Protein AF-A0A7G4REF3-F1 (afdb_monomer_lite)

Radius of gyration: 22.55 Å; chains: 1; bounding box: 58×48×66 Å

Sequence (292 aa):
MHMAYVNTHQQNHTILDCSLCVDDETKAEIVKRLLSTLSYTNSADIISITLFCLGVLHTGLQADEITFQNGLEYLQQALTHRNKQAVHYLARIYSGCHQYRGTLSLNDEEPAIHYYLTSFKLDSYEALNDLMSSLRLGEGDISKDKDRWYQFFIQLFLEAAKNENLELIPHLIRCLIQQNYVLSKTEPFLVMAAEIIHSWMTTSYWKPRYTRLVQGYLEQEQKKGNQGTLYLFYKLDFSKSSTGTHFFNSKNSLSNDDWKFIQSIEQLHKELDIELPVQNKMDEKYKTFSVL

Secondary structure (DSSP, 8-state):
-HHHHHTT-GGG--GGG-TT---HHHHHHHHHHHHHHHHH---HHHHHHHHHHHHHHHTSTT--HHHHHHHHHHHHHHHHTT-HHHHHHHHHHHTT-SS--STT----HHHHHHHHHHHHHTT-HHHHHHHHHHHHTT-SSGGG-HHHHHHHHHHHHHHHHHTT-TTHHHHHHHHHHHTTTSS---THHHHHHHHHHHHHHHSTT--HHHHHHHHHHHHHHHHTT-THHHHHHHHTTTTS--TT---S-TT-PPPHHHHHHHHHHHHHHHHHHHSS-------GGGS-----

pLDDT: mean 79.33, std 17.15, range [33.31, 98.0]

Foldseek 3Di:
DVQLVCLQPVVVDPCPPDPLSDDPVSLVVLLVVLVVQCVPDPDLVSLLVSLQSLLSSQCGQPHDPVSNVSSLVSLVVSVVSVNLSSLLQQLCQQCVVRPRPDPRRNNHNVSNVVSLVSSVVSVPLVSLLVVLLCLVVCRDPVVVVLVVVLVVLLVQLVVCLVVVVVPSLLSSLLSLLVSCFPDDPDLPSLVSSLVSVLVSCPDPSDDVVSVVSNLVSLVVVVVVVRLSSLLSCVSNVVPDPPPPDPPPVPPDDPDPVSVVVNVVSVVVVVVVVVPDPPPPDDDPPPPPPPDD

Structure (mmCIF, N/CA/C/O backbone):
data_AF-A0A7G4REF3-F1
#
_entry.id   AF-A0A7G4REF3-F1
#
loop_
_atom_site.group_PDB
_atom_site.id
_atom_site.type_symbol
_atom_site.label_atom_id
_atom_site.label_alt_id
_atom_site.label_comp_id
_atom_site.label_asym_id
_atom_site.label_entity_id
_atom_site.label_seq_id
_atom_site.pdbx_PDB_ins_code
_atom_site.Cartn_x
_atom_site.Cartn_y
_atom_site.Cartn_z
_atom_site.occupancy
_atom_site.B_iso_or_equiv
_atom_site.auth_seq_id
_atom_site.auth_comp_id
_atom_site.auth_asym_id
_atom_site.auth_atom_id
_atom_site.pdbx_PDB_model_num
ATOM 1 N N . MET A 1 1 ? 15.879 8.103 -13.039 1.00 73.88 1 MET A N 1
ATOM 2 C CA . MET A 1 1 ? 14.820 8.555 -12.104 1.00 73.88 1 MET A CA 1
ATOM 3 C C . MET A 1 1 ? 13.962 9.691 -12.651 1.00 73.88 1 MET A C 1
ATOM 5 O O . MET A 1 1 ? 12.809 9.406 -12.925 1.00 73.88 1 MET A O 1
ATOM 9 N N . HIS A 1 2 ? 14.465 10.916 -12.885 1.00 76.69 2 HIS A N 1
ATOM 10 C CA . HIS A 1 2 ? 13.635 12.016 -13.432 1.00 76.69 2 HIS A CA 1
ATOM 11 C C . HIS A 1 2 ? 12.883 11.618 -14.715 1.00 76.69 2 HIS A C 1
ATOM 13 O O . HIS A 1 2 ? 11.680 11.799 -14.816 1.00 76.69 2 HIS A O 1
ATOM 19 N N . MET A 1 3 ? 13.566 10.948 -15.642 1.00 72.56 3 MET A N 1
ATOM 20 C CA . MET A 1 3 ? 12.948 10.435 -16.866 1.00 72.56 3 MET A CA 1
ATOM 21 C C . MET A 1 3 ? 11.855 9.388 -16.636 1.00 72.56 3 MET A C 1
ATOM 23 O O . MET A 1 3 ? 10.842 9.408 -17.327 1.00 72.56 3 MET A O 1
ATOM 27 N N . ALA A 1 4 ? 12.033 8.488 -15.668 1.00 73.94 4 ALA A N 1
ATOM 28 C CA . ALA A 1 4 ? 10.998 7.529 -15.286 1.00 73.94 4 ALA A CA 1
ATOM 29 C C . ALA A 1 4 ? 9.795 8.251 -14.650 1.00 73.94 4 ALA A C 1
ATOM 31 O O . ALA A 1 4 ? 8.650 7.902 -14.909 1.00 73.94 4 ALA A O 1
ATOM 32 N N . TYR A 1 5 ? 10.044 9.312 -13.881 1.00 77.44 5 TYR A N 1
ATOM 33 C CA . TYR A 1 5 ? 8.997 10.159 -13.314 1.00 77.44 5 TYR A CA 1
ATOM 34 C C . TYR A 1 5 ? 8.206 10.907 -14.398 1.00 77.44 5 TYR A C 1
ATOM 36 O O . TYR A 1 5 ? 6.985 10.795 -14.441 1.00 77.44 5 TYR A O 1
ATOM 44 N N . VAL A 1 6 ? 8.885 11.584 -15.331 1.00 73.44 6 VAL A N 1
ATOM 45 C CA . VAL A 1 6 ? 8.241 12.271 -16.466 1.00 73.44 6 VAL A CA 1
ATOM 46 C C . VAL A 1 6 ? 7.430 11.281 -17.302 1.00 73.44 6 VAL A C 1
ATOM 48 O O . VAL A 1 6 ? 6.268 11.541 -17.605 1.00 73.44 6 VAL A O 1
ATOM 51 N N . ASN A 1 7 ? 7.993 10.103 -17.593 1.00 72.00 7 ASN A N 1
ATOM 52 C CA . ASN A 1 7 ? 7.285 9.035 -18.300 1.00 72.00 7 ASN A CA 1
ATOM 53 C C . ASN A 1 7 ? 6.104 8.456 -17.528 1.00 72.00 7 ASN A C 1
ATOM 55 O O . ASN A 1 7 ? 5.346 7.720 -18.131 1.00 72.00 7 ASN A O 1
ATOM 59 N N . THR A 1 8 ? 5.916 8.738 -16.243 1.00 70.19 8 THR A N 1
ATOM 60 C CA . THR A 1 8 ? 4.772 8.238 -15.461 1.00 70.19 8 THR A CA 1
ATOM 61 C C . THR A 1 8 ? 3.777 9.330 -15.087 1.00 70.19 8 THR A C 1
ATOM 63 O O . THR A 1 8 ? 2.776 9.017 -14.457 1.00 70.19 8 THR A O 1
ATOM 66 N N . HIS A 1 9 ? 4.041 10.587 -15.471 1.00 70.75 9 HIS A N 1
ATOM 67 C CA . HIS A 1 9 ? 3.257 11.770 -15.093 1.00 70.75 9 HIS A CA 1
ATOM 68 C C . HIS A 1 9 ? 3.045 12.737 -16.274 1.00 70.75 9 HIS A C 1
ATOM 70 O O . HIS A 1 9 ? 2.887 13.940 -16.067 1.00 70.75 9 HIS A O 1
ATOM 76 N N . GLN A 1 10 ? 3.034 12.242 -17.520 1.00 64.31 10 GLN A N 1
ATOM 77 C CA . GLN A 1 10 ? 2.963 13.084 -18.727 1.00 64.31 10 GLN A CA 1
ATOM 78 C C . GLN A 1 10 ? 1.756 14.042 -18.750 1.00 64.31 10 GLN A C 1
ATOM 80 O O . GLN A 1 10 ? 1.872 15.145 -19.269 1.00 64.31 10 GLN A O 1
ATOM 85 N N . GLN A 1 11 ? 0.623 13.671 -18.141 1.00 59.78 11 GLN A N 1
ATOM 86 C CA . GLN A 1 11 ? -0.572 14.529 -18.064 1.00 59.78 11 GLN A CA 1
ATOM 87 C C . GLN A 1 11 ? -0.411 15.733 -17.121 1.00 59.78 11 GLN A C 1
ATOM 89 O O . GLN A 1 11 ? -1.110 16.730 -17.277 1.00 59.78 11 GLN A O 1
ATOM 94 N N . ASN A 1 12 ? 0.514 15.654 -16.161 1.00 60.22 12 ASN A N 1
ATOM 95 C CA . ASN A 1 12 ? 0.768 16.707 -15.174 1.00 60.22 12 ASN A CA 1
ATOM 96 C C . ASN A 1 12 ? 1.944 17.613 -15.565 1.00 60.22 12 ASN A C 1
ATOM 98 O O . ASN A 1 12 ? 2.220 18.590 -14.871 1.00 60.22 12 ASN A O 1
ATOM 102 N N . HIS A 1 13 ? 2.643 17.300 -16.659 1.00 56.75 13 HIS A N 1
ATOM 103 C CA . HIS A 1 13 ? 3.750 18.100 -17.160 1.00 56.75 13 HIS A CA 1
ATOM 104 C C . HIS A 1 13 ? 3.302 18.935 -18.358 1.00 56.75 13 HIS A C 1
ATOM 106 O O . HIS A 1 13 ? 3.112 18.429 -19.463 1.00 56.75 13 HIS A O 1
ATOM 112 N N . THR A 1 14 ? 3.198 20.250 -18.165 1.00 57.12 14 THR A N 1
ATOM 113 C CA . THR A 1 14 ? 3.261 21.186 -19.286 1.00 57.12 14 THR A CA 1
ATOM 114 C C . THR A 1 14 ? 4.654 21.066 -19.897 1.00 57.12 14 THR A C 1
ATOM 116 O O . THR A 1 14 ? 5.645 21.400 -19.255 1.00 57.12 14 THR A O 1
ATOM 119 N N . ILE A 1 15 ? 4.716 20.562 -21.131 1.00 53.16 15 ILE A N 1
ATOM 120 C CA . ILE A 1 15 ? 5.920 20.230 -21.923 1.00 53.16 15 ILE A CA 1
ATOM 121 C C . ILE A 1 15 ? 6.990 21.349 -21.944 1.00 53.16 15 ILE A C 1
ATOM 123 O O . ILE A 1 15 ? 8.148 21.099 -22.254 1.00 53.16 15 ILE A O 1
ATOM 127 N N . LEU A 1 16 ? 6.623 22.578 -21.582 1.00 52.91 16 LEU A N 1
ATOM 128 C CA . LEU A 1 16 ? 7.436 23.785 -21.706 1.00 52.91 16 LEU A CA 1
ATOM 129 C C . LEU A 1 16 ? 8.616 23.910 -20.720 1.00 52.91 16 LEU A C 1
ATOM 131 O O . LEU A 1 16 ? 9.561 24.617 -21.053 1.00 52.91 16 LEU A O 1
ATOM 135 N N . ASP A 1 17 ? 8.620 23.223 -19.570 1.00 51.09 17 ASP A N 1
ATOM 136 C CA . ASP A 1 17 ? 9.596 23.515 -18.494 1.00 51.09 17 ASP A CA 1
ATOM 137 C C . ASP A 1 17 ? 10.710 22.475 -18.288 1.00 51.09 17 ASP A C 1
ATOM 139 O O . ASP A 1 17 ? 11.554 22.634 -17.405 1.00 51.09 17 ASP A O 1
ATOM 143 N N . CYS A 1 18 ? 10.774 21.417 -19.097 1.00 60.41 18 CYS A N 1
ATOM 144 C CA . CYS A 1 18 ? 11.880 20.465 -19.020 1.00 60.41 18 CYS A CA 1
ATOM 145 C C . CYS A 1 18 ? 12.569 20.350 -20.379 1.00 60.41 18 CYS A C 1
ATOM 147 O O . CYS A 1 18 ? 12.058 19.735 -21.307 1.00 60.41 18 CYS A O 1
ATOM 149 N N . SER A 1 19 ? 13.779 20.906 -20.479 1.00 53.09 19 SER A N 1
ATOM 150 C CA . SER A 1 19 ? 14.659 20.782 -21.654 1.00 53.09 19 SER A CA 1
ATOM 151 C C . SER A 1 19 ? 15.086 19.338 -21.957 1.00 53.09 19 SER A C 1
ATOM 153 O O . SER A 1 19 ? 15.730 19.086 -22.970 1.00 53.09 19 SER A O 1
ATOM 155 N N . LEU A 1 20 ? 14.733 18.397 -21.075 1.00 55.44 20 LEU A N 1
ATOM 156 C CA . LEU A 1 20 ? 14.902 16.957 -21.227 1.00 55.44 20 LEU A CA 1
ATOM 157 C C . LEU A 1 20 ? 13.577 16.246 -21.551 1.00 55.44 20 LEU A C 1
ATOM 159 O O . LEU A 1 20 ? 13.549 15.025 -21.499 1.00 55.44 20 LEU A O 1
ATOM 163 N N . CYS A 1 21 ? 12.471 16.946 -21.838 1.00 58.22 21 CYS A N 1
ATOM 164 C CA . CYS A 1 21 ? 11.238 16.310 -22.304 1.00 58.22 21 CYS A CA 1
ATOM 165 C C . CYS A 1 21 ? 11.433 15.814 -23.743 1.00 58.22 21 CYS A C 1
ATOM 167 O O . CYS A 1 21 ? 11.444 16.566 -24.709 1.00 58.22 21 CYS A O 1
ATOM 169 N N . VAL A 1 22 ? 11.654 14.508 -23.781 1.00 60.94 22 VAL A N 1
ATOM 170 C CA . VAL A 1 22 ? 12.270 13.662 -24.797 1.00 60.94 22 VAL A CA 1
ATOM 171 C C . VAL A 1 22 ? 11.474 13.568 -26.097 1.00 60.94 22 VAL A C 1
ATOM 173 O O . VAL A 1 22 ? 10.332 13.115 -26.091 1.00 60.94 22 VAL A O 1
ATOM 176 N N . ASP A 1 23 ? 12.118 13.925 -27.207 1.00 71.19 23 ASP A N 1
ATOM 177 C CA . ASP A 1 23 ? 11.795 13.363 -28.520 1.00 71.19 23 ASP A CA 1
ATOM 178 C C . ASP A 1 23 ? 12.212 11.880 -28.590 1.00 71.19 23 ASP A C 1
ATOM 180 O O . ASP A 1 23 ? 13.010 11.393 -27.785 1.00 71.19 23 ASP A O 1
ATOM 184 N N . ASP A 1 24 ? 11.673 11.122 -29.545 1.00 70.44 24 ASP A N 1
ATOM 185 C CA . ASP A 1 24 ? 11.934 9.677 -29.646 1.00 70.44 24 ASP A CA 1
ATOM 186 C C . ASP A 1 24 ? 13.432 9.340 -29.786 1.00 70.44 24 ASP A C 1
ATOM 188 O O . ASP A 1 24 ? 13.896 8.308 -29.287 1.00 70.44 24 ASP A O 1
ATOM 192 N N . GLU A 1 25 ? 14.211 10.240 -30.395 1.00 71.88 25 GLU A N 1
ATOM 193 C CA . GLU A 1 25 ? 15.662 10.115 -30.551 1.00 71.88 25 GLU A CA 1
ATOM 194 C C . GLU A 1 25 ? 16.377 10.131 -29.191 1.00 71.88 25 GLU A C 1
ATOM 196 O O . GLU A 1 25 ? 17.204 9.260 -28.893 1.00 71.88 25 GLU A O 1
ATOM 201 N N . THR A 1 26 ? 15.978 11.040 -28.301 1.00 82.50 26 THR A N 1
ATOM 202 C CA . THR A 1 26 ? 16.502 11.108 -26.936 1.00 82.50 26 THR A CA 1
ATOM 203 C C . THR A 1 26 ? 16.101 9.872 -26.119 1.00 82.50 26 THR A C 1
ATOM 205 O O . THR A 1 26 ? 16.887 9.395 -25.292 1.00 82.50 26 THR A O 1
ATOM 208 N N . LYS A 1 27 ? 14.923 9.275 -26.370 1.00 83.31 27 LYS A N 1
ATOM 209 C CA . LYS A 1 27 ? 14.468 8.060 -25.666 1.00 83.31 27 LYS A CA 1
ATOM 210 C C . LYS A 1 27 ? 15.352 6.870 -26.022 1.00 83.31 27 LYS A C 1
ATOM 212 O O . LYS A 1 27 ? 15.803 6.155 -25.123 1.00 83.31 27 LYS A O 1
ATOM 217 N N . ALA A 1 28 ? 15.611 6.670 -27.314 1.00 87.81 28 ALA A N 1
ATOM 218 C CA . ALA A 1 28 ? 16.431 5.571 -27.812 1.00 87.81 28 ALA A CA 1
ATOM 219 C C . ALA A 1 28 ? 17.871 5.644 -27.276 1.00 87.81 28 ALA A C 1
ATOM 221 O O . ALA A 1 28 ? 18.415 4.641 -26.806 1.00 87.81 28 ALA A O 1
ATOM 222 N N . GLU A 1 29 ? 18.470 6.838 -27.264 1.00 90.19 29 GLU A N 1
ATOM 223 C CA . GLU A 1 29 ? 19.814 7.044 -26.715 1.00 90.19 29 GLU A CA 1
ATOM 224 C C . GLU A 1 29 ? 19.862 6.792 -25.197 1.00 90.19 29 GLU A C 1
ATOM 226 O O . GLU A 1 29 ? 20.809 6.179 -24.697 1.00 90.19 29 GLU A O 1
ATOM 231 N N . ILE A 1 30 ? 18.826 7.184 -24.446 1.00 89.62 30 ILE A N 1
ATOM 232 C CA . ILE A 1 30 ? 18.725 6.867 -23.012 1.00 89.62 30 ILE A CA 1
ATOM 233 C C . ILE A 1 30 ? 18.660 5.355 -22.792 1.00 89.62 30 ILE A C 1
ATOM 235 O O . ILE A 1 30 ? 19.412 4.834 -21.967 1.00 89.62 30 ILE A O 1
ATOM 239 N N . VAL A 1 31 ? 17.801 4.642 -23.526 1.00 92.38 31 VAL A N 1
ATOM 240 C CA . VAL A 1 31 ? 17.697 3.176 -23.429 1.00 92.38 31 VAL A CA 1
ATOM 241 C C . VAL A 1 31 ? 19.053 2.531 -23.717 1.00 92.38 31 VAL A C 1
ATOM 243 O O . VAL A 1 31 ? 19.523 1.714 -22.927 1.00 92.38 31 VAL A O 1
ATOM 246 N N . LYS A 1 32 ? 19.746 2.965 -24.775 1.00 95.12 32 LYS A N 1
ATOM 247 C CA . LYS A 1 32 ? 21.089 2.477 -25.115 1.00 95.12 32 LYS A CA 1
ATOM 248 C C . LYS A 1 32 ? 22.099 2.700 -23.985 1.00 95.12 32 LYS A C 1
ATOM 250 O O . LYS A 1 32 ? 22.870 1.795 -23.662 1.00 95.12 32 LYS A O 1
ATOM 255 N N . ARG A 1 33 ? 22.094 3.875 -23.348 1.00 94.12 33 ARG A N 1
ATOM 256 C CA . ARG A 1 33 ? 22.971 4.168 -22.198 1.00 94.12 33 ARG A CA 1
ATOM 257 C C . ARG A 1 33 ? 22.645 3.311 -20.982 1.00 94.12 33 ARG A C 1
ATOM 259 O O . ARG A 1 33 ? 23.568 2.848 -20.313 1.00 94.12 33 ARG A O 1
ATOM 266 N N . LEU A 1 34 ? 21.365 3.082 -20.699 1.00 95.12 34 LEU A N 1
ATOM 267 C CA . LEU A 1 34 ? 20.930 2.214 -19.603 1.00 95.12 34 LEU A CA 1
ATOM 268 C C . LEU A 1 34 ? 21.362 0.758 -19.848 1.00 95.12 34 LEU A C 1
ATOM 270 O O . LEU A 1 34 ? 21.938 0.140 -18.958 1.00 95.12 34 LEU A O 1
ATOM 274 N N . LEU A 1 35 ? 21.197 0.238 -21.068 1.00 96.94 35 LEU A N 1
ATOM 275 C CA . LEU A 1 35 ? 21.669 -1.103 -21.441 1.00 96.94 35 LEU A CA 1
ATOM 276 C C . LEU A 1 35 ? 23.198 -1.235 -21.336 1.00 96.94 35 LEU A C 1
ATOM 278 O O . LEU A 1 35 ? 23.708 -2.221 -20.801 1.00 96.94 35 LEU A O 1
ATOM 282 N N . SER A 1 36 ? 23.935 -0.215 -21.784 1.00 96.75 36 SER A N 1
ATOM 283 C CA . SER A 1 36 ? 25.388 -0.142 -21.589 1.00 96.75 36 SER A CA 1
ATOM 284 C C . SER A 1 36 ? 25.743 -0.155 -20.097 1.00 96.75 36 SER A C 1
ATOM 286 O O . SER A 1 36 ? 26.572 -0.947 -19.659 1.00 96.75 36 SER A O 1
ATOM 288 N N . THR A 1 37 ? 25.039 0.635 -19.281 1.00 95.94 37 THR A N 1
ATOM 289 C CA . THR A 1 37 ? 25.243 0.680 -17.824 1.00 95.94 37 THR A CA 1
ATOM 290 C C . THR A 1 37 ? 25.064 -0.697 -17.187 1.00 95.94 37 THR A C 1
ATOM 292 O O . THR A 1 37 ? 25.926 -1.090 -16.406 1.00 95.94 37 THR A O 1
ATOM 295 N N . LEU A 1 38 ? 24.021 -1.456 -17.556 1.00 96.00 38 LEU A N 1
ATOM 296 C CA . LEU A 1 38 ? 23.825 -2.832 -17.070 1.00 96.00 38 LEU A CA 1
ATOM 297 C C . LEU A 1 38 ? 24.992 -3.760 -17.414 1.00 96.00 38 LEU A C 1
ATOM 299 O O . LEU A 1 38 ? 25.312 -4.644 -16.629 1.00 96.00 38 LEU A O 1
ATOM 303 N N . SER A 1 39 ? 25.631 -3.555 -18.565 1.00 96.38 39 SER A N 1
ATOM 304 C CA . SER A 1 39 ? 26.706 -4.427 -19.048 1.00 96.38 39 SER A CA 1
ATOM 305 C C . SER A 1 39 ? 28.045 -4.182 -18.345 1.00 96.38 39 SER A C 1
ATOM 307 O O . SER A 1 39 ? 28.888 -5.074 -18.306 1.00 96.38 39 SER A O 1
ATOM 309 N N . TYR A 1 40 ? 28.261 -2.975 -17.813 1.00 95.38 40 TYR A N 1
ATOM 310 C CA . TYR A 1 40 ? 29.561 -2.555 -17.273 1.00 95.38 40 TYR A CA 1
ATOM 311 C C . TYR A 1 40 ? 29.573 -2.317 -15.761 1.00 95.38 40 TYR A C 1
ATOM 313 O O . TYR A 1 40 ? 30.647 -2.154 -15.179 1.00 95.38 40 TYR A O 1
ATOM 321 N N . THR A 1 41 ? 28.412 -2.270 -15.109 1.00 94.69 41 THR A N 1
ATOM 322 C CA . THR A 1 41 ? 28.329 -2.040 -13.664 1.00 94.69 41 THR A CA 1
ATOM 323 C C . THR A 1 41 ? 28.276 -3.349 -12.879 1.00 94.69 41 THR A C 1
ATOM 325 O O . THR A 1 41 ? 27.614 -4.300 -13.276 1.00 94.69 41 THR A O 1
ATOM 328 N N . ASN A 1 42 ? 28.914 -3.364 -11.707 1.00 94.62 42 ASN A N 1
ATOM 329 C CA . ASN A 1 42 ? 28.779 -4.436 -10.711 1.00 94.62 42 ASN A CA 1
ATOM 330 C C . ASN A 1 42 ? 27.994 -3.983 -9.465 1.00 94.62 42 ASN A C 1
ATOM 332 O O . ASN A 1 42 ? 27.859 -4.734 -8.502 1.00 94.62 42 ASN A O 1
ATOM 336 N N . SER A 1 43 ? 27.512 -2.735 -9.438 1.00 97.38 43 SER A N 1
ATOM 337 C CA . SER A 1 43 ? 26.771 -2.200 -8.293 1.00 97.38 43 SER A CA 1
ATOM 338 C C . SER A 1 43 ? 25.312 -2.648 -8.347 1.00 97.38 43 SER A C 1
ATOM 340 O O . SER A 1 43 ? 24.584 -2.260 -9.259 1.00 97.38 43 SER A O 1
ATOM 342 N N . ALA A 1 44 ? 24.872 -3.412 -7.343 1.00 96.00 44 ALA A N 1
ATOM 343 C CA . ALA A 1 44 ? 23.492 -3.886 -7.232 1.00 96.00 44 ALA A CA 1
ATOM 344 C C . ALA A 1 44 ? 22.465 -2.739 -7.244 1.00 96.00 44 ALA A C 1
ATOM 346 O O . ALA A 1 44 ? 21.427 -2.862 -7.888 1.00 96.00 44 ALA A O 1
ATOM 347 N N . ASP A 1 45 ? 22.772 -1.603 -6.611 1.00 95.25 45 ASP A N 1
ATOM 348 C CA . ASP A 1 45 ? 21.888 -0.431 -6.593 1.00 95.25 45 ASP A CA 1
ATOM 349 C C . ASP A 1 45 ? 21.764 0.210 -7.979 1.00 95.25 45 ASP A C 1
ATOM 351 O O . ASP A 1 45 ? 20.666 0.561 -8.416 1.00 95.25 45 ASP A O 1
ATOM 355 N N . ILE A 1 46 ? 22.882 0.324 -8.708 1.00 95.62 46 ILE A N 1
ATOM 356 C CA . ILE A 1 46 ? 22.868 0.845 -10.079 1.00 95.62 46 ILE A CA 1
ATOM 357 C C . ILE A 1 46 ? 22.100 -0.112 -10.989 1.00 95.62 46 ILE A C 1
ATOM 359 O O . ILE A 1 46 ? 21.274 0.354 -11.771 1.00 95.62 46 ILE A O 1
ATOM 363 N N . ILE A 1 47 ? 22.314 -1.427 -10.869 1.00 97.69 47 ILE A N 1
ATOM 364 C CA . ILE A 1 47 ? 21.566 -2.446 -11.622 1.00 97.69 47 ILE A CA 1
ATOM 365 C C . ILE A 1 47 ? 20.070 -2.298 -11.341 1.00 97.69 47 ILE A C 1
ATOM 367 O O . ILE A 1 47 ? 19.285 -2.109 -12.266 1.00 97.69 47 ILE A O 1
ATOM 371 N N . SER A 1 48 ? 19.691 -2.274 -10.066 1.00 97.31 48 SER A N 1
ATOM 372 C CA . SER A 1 48 ? 18.318 -2.118 -9.589 1.00 97.31 48 SER A CA 1
ATOM 373 C C . SER A 1 48 ? 17.618 -0.885 -10.173 1.00 97.31 48 SER A C 1
ATOM 375 O O . SER A 1 48 ? 16.526 -0.988 -10.735 1.00 97.31 48 SER A O 1
ATOM 377 N N . ILE A 1 49 ? 18.251 0.290 -10.092 1.00 95.88 49 ILE A N 1
ATOM 378 C CA . ILE A 1 49 ? 17.696 1.547 -10.618 1.00 95.88 49 ILE A CA 1
ATOM 379 C C . ILE A 1 49 ? 17.644 1.534 -12.149 1.00 95.88 49 ILE A C 1
ATOM 381 O O . ILE A 1 49 ? 16.699 2.065 -12.738 1.00 95.88 49 ILE A O 1
ATOM 385 N N . THR A 1 50 ? 18.646 0.942 -12.799 1.00 96.12 50 THR A N 1
ATOM 386 C CA . THR A 1 50 ? 18.732 0.869 -14.263 1.00 96.12 50 THR A CA 1
ATOM 387 C C . THR A 1 50 ? 17.643 -0.039 -14.826 1.00 96.12 50 THR A C 1
ATOM 389 O O . THR A 1 50 ? 16.923 0.383 -15.729 1.00 96.12 50 THR A O 1
ATOM 392 N N . LEU A 1 51 ? 17.458 -1.225 -14.240 1.00 98.00 51 LEU A N 1
ATOM 393 C CA . LEU A 1 51 ? 16.369 -2.150 -14.555 1.00 98.00 51 LEU A CA 1
ATOM 394 C C . LEU A 1 51 ? 15.003 -1.488 -14.351 1.00 98.00 51 LEU A C 1
ATOM 396 O O . LEU A 1 51 ? 14.163 -1.532 -15.244 1.00 98.00 51 LEU A O 1
ATOM 400 N N . PHE A 1 52 ? 14.801 -0.787 -13.231 1.00 96.19 52 PHE A N 1
ATOM 401 C CA . PHE A 1 52 ? 13.569 -0.029 -13.008 1.00 96.19 52 PHE A CA 1
ATOM 402 C C . PHE A 1 52 ? 13.328 1.025 -14.101 1.00 96.19 52 PHE A C 1
ATOM 404 O O . PHE A 1 52 ? 12.233 1.106 -14.655 1.00 96.19 52 PHE A O 1
ATOM 411 N N . CYS A 1 53 ? 14.346 1.819 -14.452 1.00 94.50 53 CYS A N 1
ATOM 412 C CA . CYS A 1 53 ? 14.213 2.848 -15.486 1.00 94.50 53 CYS A CA 1
ATOM 413 C C . CYS A 1 53 ? 13.905 2.246 -16.864 1.00 94.50 53 CYS A C 1
ATOM 415 O O . CYS A 1 53 ? 13.052 2.783 -17.570 1.00 94.50 53 CYS A O 1
ATOM 417 N N . LEU A 1 54 ? 14.567 1.146 -17.238 1.00 95.25 54 LEU A N 1
ATOM 418 C CA . LEU A 1 54 ? 14.266 0.412 -18.468 1.00 95.25 54 LEU A CA 1
ATOM 419 C C . LEU A 1 54 ? 12.826 -0.099 -18.450 1.00 95.25 54 LEU A C 1
ATOM 421 O O . LEU A 1 54 ? 12.074 0.187 -19.375 1.00 95.25 54 LEU A O 1
ATOM 425 N N . GLY A 1 55 ? 12.409 -0.744 -17.362 1.00 94.31 55 GLY A N 1
ATOM 426 C CA . GLY A 1 55 ? 11.043 -1.219 -17.176 1.00 94.31 55 GLY A CA 1
ATOM 427 C C . GLY A 1 55 ? 9.989 -0.131 -17.387 1.00 94.31 55 GLY A C 1
ATOM 428 O O . GLY A 1 55 ? 9.046 -0.311 -18.155 1.00 94.31 55 GLY A O 1
ATOM 429 N N . VAL A 1 56 ? 10.179 1.045 -16.785 1.00 91.06 56 VAL A N 1
ATOM 430 C CA . VAL A 1 56 ? 9.273 2.194 -16.964 1.00 91.06 56 VAL A CA 1
ATOM 431 C C . VAL A 1 56 ? 9.252 2.695 -18.413 1.00 91.06 56 VAL A C 1
ATOM 433 O O . VAL A 1 56 ? 8.183 2.970 -18.950 1.00 91.06 56 VAL A O 1
ATOM 436 N N . LEU A 1 57 ? 10.411 2.804 -19.071 1.00 89.75 57 LEU A N 1
ATOM 437 C CA . LEU A 1 57 ? 10.504 3.296 -20.454 1.00 89.75 57 LEU A CA 1
ATOM 438 C C . LEU A 1 57 ? 9.862 2.343 -21.471 1.00 89.75 57 LEU A C 1
ATOM 440 O O . LEU A 1 57 ? 9.249 2.800 -22.444 1.00 89.75 57 LEU A O 1
ATOM 444 N N . HIS A 1 58 ? 10.022 1.041 -21.238 1.00 90.75 58 HIS A N 1
ATOM 445 C CA . HIS A 1 58 ? 9.517 -0.040 -22.078 1.00 90.75 58 HIS A CA 1
ATOM 446 C C . HIS A 1 58 ? 8.028 -0.345 -21.843 1.00 90.75 58 HIS A C 1
ATOM 448 O O . HIS A 1 58 ? 7.388 -0.902 -22.721 1.00 90.75 58 HIS A O 1
ATOM 454 N N . THR A 1 59 ? 7.447 0.082 -20.717 1.00 89.00 59 THR A N 1
ATOM 455 C CA . THR A 1 59 ? 5.998 -0.025 -20.427 1.00 89.00 59 THR A CA 1
ATOM 456 C C . THR A 1 59 ? 5.219 1.267 -20.724 1.00 89.00 59 THR A C 1
ATOM 458 O O . THR A 1 59 ? 4.079 1.426 -20.291 1.00 89.00 59 THR A O 1
ATOM 461 N N . GLY A 1 60 ? 5.829 2.230 -21.423 1.00 82.94 60 GLY A N 1
ATOM 462 C CA . GLY A 1 60 ? 5.192 3.507 -21.768 1.00 82.94 60 GLY A CA 1
ATOM 463 C C . GLY A 1 60 ? 4.114 3.403 -22.861 1.00 82.94 60 GLY A C 1
ATOM 464 O O . GLY A 1 60 ? 3.983 2.383 -23.526 1.00 82.94 60 GLY A O 1
ATOM 465 N N . LEU A 1 61 ? 3.389 4.507 -23.096 1.00 70.44 61 LEU A N 1
ATOM 466 C CA . LEU A 1 61 ? 2.205 4.619 -23.980 1.00 70.44 61 LEU A CA 1
ATOM 467 C C . LEU A 1 61 ? 2.301 4.000 -25.379 1.00 70.44 61 LEU A C 1
ATOM 469 O O . LEU A 1 61 ? 1.283 3.603 -25.934 1.00 70.44 61 LEU A O 1
ATOM 473 N N . GLN A 1 62 ? 3.488 4.008 -25.975 1.00 76.62 62 GLN A N 1
ATOM 474 C CA . GLN A 1 62 ? 3.706 3.622 -27.372 1.00 76.62 62 GLN A CA 1
ATOM 475 C C . GLN A 1 62 ? 4.425 2.276 -27.506 1.00 76.62 62 GLN A C 1
ATOM 477 O O . GLN A 1 62 ? 4.907 1.943 -28.584 1.00 76.62 62 GLN A O 1
ATOM 482 N N . ALA A 1 63 ? 4.556 1.524 -26.413 1.00 81.69 63 ALA A N 1
ATOM 483 C CA . ALA A 1 63 ? 5.167 0.208 -26.461 1.00 81.69 63 ALA A CA 1
ATOM 484 C C . ALA A 1 63 ? 4.249 -0.782 -27.190 1.00 81.69 63 ALA A C 1
ATOM 486 O O . ALA A 1 63 ? 3.066 -0.899 -26.866 1.00 81.69 63 ALA A O 1
ATOM 487 N N . ASP A 1 64 ? 4.807 -1.509 -28.157 1.00 88.62 64 ASP A N 1
ATOM 488 C CA . ASP A 1 64 ? 4.191 -2.741 -28.643 1.00 88.62 64 ASP A CA 1
ATOM 489 C C . ASP A 1 64 ? 4.227 -3.835 -27.559 1.00 88.62 64 ASP A C 1
ATOM 491 O O . ASP A 1 64 ? 4.881 -3.695 -26.523 1.00 88.62 64 ASP A O 1
ATOM 495 N N . GLU A 1 65 ? 3.510 -4.933 -27.792 1.00 88.69 65 GLU A N 1
ATOM 496 C CA . GLU A 1 65 ? 3.381 -6.040 -26.837 1.00 88.69 65 GLU A CA 1
ATOM 497 C C . GLU A 1 65 ? 4.740 -6.631 -26.423 1.00 88.69 65 GLU A C 1
ATOM 499 O O . GLU A 1 65 ? 4.971 -6.891 -25.243 1.00 88.69 65 GLU A O 1
ATOM 504 N N . ILE A 1 66 ? 5.676 -6.773 -27.368 1.00 92.00 66 ILE A N 1
ATOM 505 C CA . ILE A 1 66 ? 7.014 -7.327 -27.112 1.00 92.00 66 ILE A CA 1
ATOM 506 C C . ILE A 1 66 ? 7.819 -6.372 -26.225 1.00 92.00 66 ILE A C 1
ATOM 508 O O . ILE A 1 66 ? 8.442 -6.778 -25.245 1.00 92.00 66 ILE A O 1
ATOM 512 N N . THR A 1 67 ? 7.800 -5.084 -26.552 1.00 90.81 67 THR A N 1
ATOM 513 C CA . THR A 1 67 ? 8.486 -4.031 -25.804 1.00 90.81 67 THR A CA 1
ATOM 514 C C . THR A 1 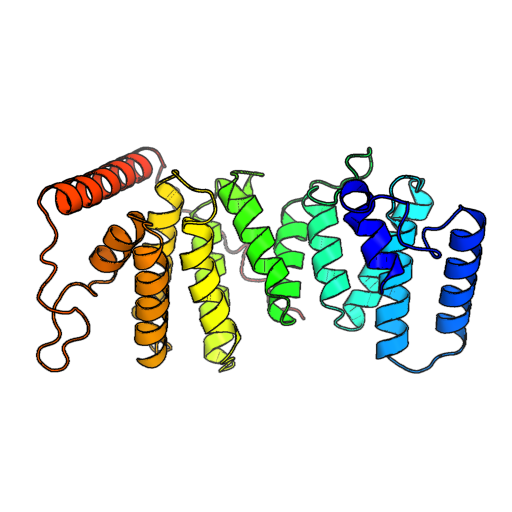67 ? 7.916 -3.922 -24.396 1.00 90.81 67 THR A C 1
ATOM 516 O O . THR A 1 67 ? 8.686 -3.828 -23.440 1.00 90.81 67 THR A O 1
ATOM 519 N N . PHE A 1 68 ? 6.592 -3.996 -24.259 1.00 90.94 68 PHE A N 1
ATOM 520 C CA . PHE A 1 68 ? 5.912 -4.001 -22.973 1.00 90.94 68 PHE A CA 1
ATOM 521 C C . PHE A 1 68 ? 6.317 -5.211 -22.126 1.00 90.94 68 PHE A C 1
ATOM 523 O O . PHE A 1 68 ? 6.689 -5.040 -20.963 1.00 90.94 68 PHE A O 1
ATOM 530 N N . GLN A 1 69 ? 6.336 -6.411 -22.715 1.00 92.69 69 GLN A N 1
ATOM 531 C CA . GLN A 1 69 ? 6.751 -7.636 -22.034 1.00 92.69 69 GLN A CA 1
ATOM 532 C C . GLN A 1 69 ? 8.210 -7.561 -21.559 1.00 92.69 69 GLN A C 1
ATOM 534 O O . GLN A 1 69 ? 8.489 -7.853 -20.397 1.00 92.69 69 GLN A O 1
ATOM 539 N N . ASN A 1 70 ? 9.124 -7.058 -22.396 1.00 94.19 70 ASN A N 1
ATOM 540 C CA . ASN A 1 70 ? 10.508 -6.785 -21.986 1.00 94.19 70 ASN A CA 1
ATOM 541 C C . ASN A 1 70 ? 10.558 -5.800 -20.804 1.00 94.19 70 ASN A C 1
ATOM 543 O O . ASN A 1 70 ? 11.361 -5.942 -19.882 1.00 94.19 70 ASN A O 1
ATOM 547 N N . GLY A 1 71 ? 9.675 -4.799 -20.803 1.00 94.12 71 GLY A N 1
ATOM 548 C CA . GLY A 1 71 ? 9.519 -3.867 -19.693 1.00 94.12 71 GLY A CA 1
ATOM 549 C C . GLY A 1 71 ? 9.105 -4.552 -18.388 1.00 94.12 71 GLY A C 1
ATOM 550 O O . GLY A 1 71 ? 9.696 -4.269 -17.343 1.00 94.12 71 GLY A O 1
ATOM 551 N N . LEU A 1 72 ? 8.147 -5.483 -18.441 1.00 94.56 72 LEU A N 1
ATOM 552 C CA . LEU A 1 72 ? 7.756 -6.295 -17.284 1.00 94.56 72 LEU A CA 1
ATOM 553 C C . LEU A 1 72 ? 8.918 -7.147 -16.770 1.00 94.56 72 LEU A C 1
ATOM 555 O O . LEU A 1 72 ? 9.152 -7.184 -15.563 1.00 94.56 72 LEU A O 1
ATOM 559 N N . GLU A 1 73 ? 9.685 -7.768 -17.664 1.00 96.94 73 GLU A N 1
ATOM 560 C CA . GLU A 1 73 ? 10.859 -8.562 -17.292 1.00 96.94 73 GLU A CA 1
ATOM 561 C C . GLU A 1 73 ? 11.921 -7.714 -16.585 1.00 96.94 73 GLU A C 1
ATOM 563 O O . GLU A 1 73 ? 12.460 -8.133 -15.559 1.00 96.94 73 GLU A O 1
ATOM 568 N N . TYR A 1 74 ? 12.193 -6.495 -17.062 1.00 97.88 74 TYR A N 1
ATOM 569 C CA . TYR A 1 74 ? 13.110 -5.586 -16.372 1.00 97.88 74 TYR A CA 1
ATOM 570 C C . TYR A 1 74 ? 12.612 -5.205 -14.974 1.00 97.88 74 TYR A C 1
ATOM 572 O O . TYR A 1 74 ? 13.400 -5.171 -14.027 1.00 97.88 74 TYR A O 1
ATOM 580 N N . LEU A 1 75 ? 11.311 -4.951 -14.805 1.00 96.81 75 LEU A N 1
ATOM 581 C CA . LEU A 1 75 ? 10.730 -4.654 -13.491 1.00 96.81 75 LEU A CA 1
ATOM 582 C C . LEU A 1 75 ? 10.806 -5.858 -12.545 1.00 96.81 75 LEU A C 1
ATOM 584 O O . LEU A 1 75 ? 11.146 -5.697 -11.372 1.00 96.81 75 LEU A O 1
ATOM 588 N N . GLN A 1 76 ? 10.533 -7.062 -13.049 1.00 96.88 76 GLN A N 1
ATOM 589 C CA . GLN A 1 76 ? 10.668 -8.305 -12.288 1.00 96.88 76 GLN A CA 1
ATOM 590 C C . GLN A 1 76 ? 12.125 -8.553 -11.876 1.00 96.88 76 GLN A C 1
ATOM 592 O O . GLN A 1 76 ? 12.389 -8.911 -10.730 1.00 96.88 76 GLN A O 1
ATOM 597 N N . GLN A 1 77 ? 13.092 -8.287 -12.755 1.00 97.38 77 GLN A N 1
ATOM 598 C CA . GLN A 1 77 ? 14.509 -8.351 -12.398 1.00 97.38 77 GLN A CA 1
ATOM 599 C C . GLN A 1 77 ? 14.860 -7.302 -11.332 1.00 97.38 77 GLN A C 1
ATOM 601 O O . GLN A 1 77 ? 15.533 -7.626 -10.354 1.00 97.38 77 GLN A O 1
ATOM 606 N N . ALA A 1 78 ? 14.352 -6.070 -11.438 1.00 97.00 78 ALA A N 1
ATOM 607 C CA . ALA A 1 78 ? 14.565 -5.037 -10.420 1.00 97.00 78 ALA A CA 1
ATOM 608 C C . ALA A 1 78 ? 14.004 -5.443 -9.042 1.00 97.00 78 ALA A C 1
ATOM 610 O O . ALA A 1 78 ? 14.594 -5.117 -8.009 1.00 97.00 78 ALA A O 1
ATOM 611 N N . LEU A 1 79 ? 12.899 -6.196 -9.012 1.00 95.56 79 LEU A N 1
ATOM 612 C CA . LEU A 1 79 ? 12.330 -6.756 -7.784 1.00 95.56 79 LEU A CA 1
ATOM 613 C C . LEU A 1 79 ? 13.306 -7.708 -7.080 1.00 95.56 79 LEU A C 1
ATOM 615 O O . LEU A 1 79 ? 13.393 -7.666 -5.853 1.00 95.56 79 LEU A O 1
ATOM 619 N N . THR A 1 80 ? 14.103 -8.492 -7.818 1.00 95.88 80 THR A N 1
ATOM 620 C CA . THR A 1 80 ? 15.131 -9.372 -7.217 1.00 95.88 80 THR A CA 1
ATOM 621 C C . THR A 1 80 ? 16.212 -8.587 -6.460 1.00 95.88 80 THR A C 1
ATOM 623 O O . THR A 1 80 ? 16.834 -9.108 -5.537 1.00 95.88 80 THR A O 1
ATOM 626 N N . HIS A 1 81 ? 16.359 -7.294 -6.770 1.00 95.75 81 HIS A N 1
ATOM 627 C CA . HIS A 1 81 ? 17.206 -6.338 -6.054 1.00 95.75 81 HIS A CA 1
ATOM 628 C C . HIS A 1 81 ? 16.449 -5.515 -4.996 1.00 95.75 81 HIS A C 1
ATOM 630 O O . HIS A 1 81 ? 16.909 -4.445 -4.600 1.00 95.75 81 HIS A O 1
ATOM 636 N N . ARG A 1 82 ? 15.273 -5.979 -4.550 1.00 95.94 82 ARG A N 1
ATOM 637 C CA . ARG A 1 82 ? 14.409 -5.318 -3.553 1.00 95.94 82 ARG A CA 1
ATOM 638 C C . ARG A 1 82 ? 14.059 -3.867 -3.910 1.00 95.94 82 ARG A C 1
ATOM 640 O O . ARG A 1 82 ? 13.905 -3.016 -3.033 1.00 95.94 82 ARG A O 1
ATOM 647 N N . ASN A 1 83 ? 13.912 -3.566 -5.202 1.00 95.88 83 ASN A N 1
ATOM 648 C CA . ASN A 1 83 ? 13.553 -2.227 -5.654 1.00 95.88 83 ASN A CA 1
ATOM 649 C C . ASN A 1 83 ? 12.076 -1.917 -5.380 1.00 95.88 83 ASN A C 1
ATOM 651 O O . ASN A 1 83 ? 11.212 -2.218 -6.202 1.00 95.88 83 ASN A O 1
ATOM 655 N N . LYS A 1 84 ? 11.783 -1.258 -4.255 1.00 95.31 84 LYS A N 1
ATOM 656 C CA . LYS A 1 84 ? 10.407 -0.901 -3.870 1.00 95.31 84 LYS A CA 1
ATOM 657 C C . LYS A 1 84 ? 9.642 -0.108 -4.933 1.00 95.31 84 LYS A C 1
ATOM 659 O O . LYS A 1 84 ? 8.450 -0.320 -5.109 1.00 95.31 84 LYS A O 1
ATOM 664 N N . GLN A 1 85 ? 10.325 0.750 -5.693 1.00 94.19 85 GLN A N 1
ATOM 665 C CA . GLN A 1 85 ? 9.688 1.535 -6.754 1.00 94.19 85 GLN A CA 1
ATOM 666 C C . GLN A 1 85 ? 9.268 0.646 -7.927 1.00 94.19 85 GLN A C 1
ATOM 668 O O . GLN A 1 85 ? 8.175 0.817 -8.458 1.00 94.19 85 GLN A O 1
ATOM 673 N N . ALA A 1 86 ? 10.084 -0.349 -8.291 1.00 95.44 86 ALA A N 1
ATOM 674 C CA . ALA A 1 86 ? 9.710 -1.333 -9.304 1.00 95.44 86 ALA A CA 1
ATOM 675 C C . ALA A 1 86 ? 8.530 -2.199 -8.849 1.00 95.44 86 ALA A C 1
ATOM 677 O O . ALA A 1 86 ? 7.603 -2.411 -9.627 1.00 95.44 86 ALA A O 1
ATOM 678 N N . VAL A 1 87 ? 8.528 -2.640 -7.585 1.00 96.19 87 VAL A N 1
ATOM 679 C CA . VAL A 1 87 ? 7.416 -3.420 -7.021 1.00 96.19 87 VAL A CA 1
ATOM 680 C C . VAL A 1 87 ? 6.121 -2.601 -7.009 1.00 96.19 87 VAL A C 1
ATOM 682 O O . VAL A 1 87 ? 5.091 -3.072 -7.483 1.00 96.19 87 VAL A O 1
ATOM 685 N N . HIS A 1 88 ? 6.165 -1.351 -6.536 1.00 93.56 88 HIS A N 1
ATOM 686 C CA . HIS A 1 88 ? 5.008 -0.448 -6.575 1.00 93.56 88 HIS A CA 1
ATOM 687 C C . HIS A 1 88 ? 4.511 -0.228 -8.006 1.00 93.56 88 HIS A C 1
ATOM 689 O O . HIS A 1 88 ? 3.312 -0.258 -8.269 1.00 93.56 88 HIS A O 1
ATOM 695 N N . TYR A 1 89 ? 5.429 -0.036 -8.948 1.00 91.62 89 TYR A N 1
ATOM 696 C CA . TYR A 1 89 ? 5.082 0.203 -10.340 1.00 91.62 89 TYR A CA 1
ATOM 697 C C . TYR A 1 89 ? 4.442 -1.024 -11.006 1.00 91.62 89 TYR A C 1
ATOM 699 O O . TYR A 1 89 ? 3.443 -0.869 -11.707 1.00 91.62 89 TYR A O 1
ATOM 707 N N . LEU A 1 90 ? 4.931 -2.238 -10.718 1.00 93.06 90 LEU A N 1
ATOM 708 C CA . LEU A 1 90 ? 4.261 -3.486 -11.101 1.00 93.06 90 LEU A CA 1
ATOM 709 C C . LEU A 1 90 ? 2.846 -3.550 -10.523 1.00 93.06 90 LEU A C 1
ATOM 711 O O . LEU A 1 90 ? 1.910 -3.812 -11.272 1.00 93.06 90 LEU A O 1
ATOM 715 N N . ALA A 1 91 ? 2.666 -3.231 -9.238 1.00 91.38 91 ALA A N 1
ATOM 716 C CA . ALA A 1 91 ? 1.342 -3.213 -8.612 1.00 91.38 91 ALA A CA 1
ATOM 717 C C . ALA A 1 91 ? 0.349 -2.336 -9.389 1.00 91.38 91 ALA A C 1
ATOM 719 O O . ALA A 1 91 ? -0.770 -2.761 -9.660 1.00 91.38 91 ALA A O 1
ATOM 720 N N . ARG A 1 92 ? 0.793 -1.148 -9.825 1.00 87.00 92 ARG A N 1
ATOM 721 C CA . ARG A 1 92 ? -0.018 -0.229 -10.636 1.00 87.00 92 ARG A CA 1
ATOM 722 C C . ARG A 1 92 ? -0.337 -0.770 -12.031 1.00 87.00 92 ARG A C 1
ATOM 724 O O . ARG A 1 92 ? -1.425 -0.511 -12.538 1.00 87.00 92 ARG A O 1
ATOM 731 N N . ILE A 1 93 ? 0.596 -1.477 -12.675 1.00 87.94 93 ILE A N 1
ATOM 732 C CA . ILE A 1 93 ? 0.352 -2.117 -13.981 1.00 87.94 93 ILE A CA 1
ATOM 733 C C . ILE A 1 93 ? -0.723 -3.195 -13.845 1.00 87.94 93 ILE A C 1
ATOM 735 O O . ILE A 1 93 ? -1.688 -3.206 -14.612 1.00 87.94 93 ILE A O 1
ATOM 739 N N . TYR A 1 94 ? -0.568 -4.063 -12.846 1.00 88.56 94 TYR A N 1
ATOM 740 C CA . TYR A 1 94 ? -1.491 -5.160 -12.584 1.00 88.56 94 TYR A CA 1
ATOM 741 C C . TYR A 1 94 ? -2.875 -4.666 -12.145 1.00 88.56 94 TYR A C 1
ATOM 743 O O . TYR A 1 94 ? -3.868 -5.200 -12.625 1.00 88.56 94 TYR A O 1
ATOM 751 N N . SER A 1 95 ? -2.966 -3.596 -11.345 1.00 82.25 95 SER A N 1
ATOM 752 C CA . SER A 1 95 ? -4.256 -3.014 -10.937 1.00 82.25 95 SER A CA 1
ATOM 753 C C . SER A 1 95 ? -4.988 -2.259 -12.046 1.00 82.25 95 SER A C 1
ATOM 755 O O . SER A 1 95 ? -6.120 -1.832 -11.851 1.00 82.25 95 SER A O 1
ATOM 757 N N . GLY A 1 96 ? -4.329 -2.003 -13.178 1.00 76.81 96 GLY A N 1
ATOM 758 C CA . GLY A 1 96 ? -4.859 -1.131 -14.226 1.00 76.81 96 GLY A CA 1
ATOM 759 C C . GLY A 1 96 ? -4.931 0.352 -13.862 1.00 76.81 96 GLY A C 1
ATOM 760 O O . GLY A 1 96 ? -5.394 1.164 -14.663 1.00 76.81 96 GLY A O 1
ATOM 761 N N . CYS A 1 97 ? -4.391 0.747 -12.703 1.00 71.00 97 CYS A N 1
ATOM 762 C CA . CYS A 1 97 ? -4.209 2.150 -12.315 1.00 71.00 97 CYS A CA 1
ATOM 763 C C . CYS A 1 97 ? -2.931 2.776 -12.908 1.00 71.00 97 CYS A C 1
ATOM 765 O O . CYS A 1 97 ? -2.581 3.934 -12.628 1.00 71.00 97 CYS A O 1
ATOM 767 N N . HIS A 1 98 ? -2.177 2.009 -13.693 1.00 67.88 98 HIS A N 1
ATOM 768 C CA . HIS A 1 98 ? -1.104 2.526 -14.522 1.00 67.88 98 HIS A CA 1
ATOM 769 C C . HIS A 1 98 ? -1.705 3.481 -15.553 1.00 67.88 98 HIS A C 1
ATOM 771 O O . HIS A 1 98 ? -2.665 3.156 -16.244 1.00 67.88 98 HIS A O 1
ATOM 777 N N . GLN A 1 99 ? -1.189 4.714 -15.585 1.00 55.75 99 GLN A N 1
ATOM 778 C CA . GLN A 1 99 ? -1.831 5.872 -16.229 1.00 55.75 99 GLN A CA 1
ATOM 779 C C . GLN A 1 99 ? -1.956 5.770 -17.755 1.00 55.75 99 GLN A C 1
ATOM 781 O O . GLN A 1 99 ? -2.446 6.692 -18.406 1.00 55.75 99 GLN A O 1
ATOM 786 N N . TYR A 1 100 ? -1.581 4.637 -18.330 1.00 57.19 100 TYR A N 1
ATOM 787 C CA . TYR A 1 100 ? -1.635 4.378 -19.748 1.00 57.19 100 TYR A CA 1
ATOM 788 C C . TYR A 1 100 ? -2.700 3.328 -20.016 1.00 57.19 100 TYR A C 1
ATOM 790 O O . TYR A 1 100 ? -2.427 2.146 -20.182 1.00 57.19 100 TYR A O 1
ATOM 798 N N . ARG A 1 101 ? -3.945 3.836 -20.062 1.00 46.75 101 ARG A N 1
ATOM 799 C CA . ARG A 1 101 ? -5.207 3.174 -20.452 1.00 46.75 101 ARG A CA 1
ATOM 800 C C . ARG A 1 101 ? -5.206 2.713 -21.924 1.00 46.75 101 ARG A C 1
ATOM 802 O O . ARG A 1 101 ? -6.174 2.923 -22.650 1.00 46.75 101 ARG A O 1
ATOM 809 N N . GLY A 1 102 ? -4.089 2.162 -22.382 1.00 49.78 102 GLY A N 1
ATOM 810 C CA . GLY A 1 102 ? -3.959 1.417 -23.622 1.00 49.78 102 GLY A CA 1
ATOM 811 C C . GLY A 1 102 ? -4.082 -0.076 -23.333 1.00 49.78 102 GLY A C 1
ATOM 812 O O . GLY A 1 102 ? -3.863 -0.526 -22.214 1.00 49.78 102 GLY A O 1
ATOM 813 N N . THR A 1 103 ? -4.444 -0.823 -24.364 1.00 52.78 103 THR A N 1
ATOM 814 C CA . THR A 1 103 ? -4.794 -2.254 -24.468 1.00 52.78 103 THR A CA 1
ATOM 815 C C . THR A 1 103 ? -3.964 -3.304 -23.704 1.00 52.78 103 THR A C 1
ATOM 817 O O . THR A 1 103 ? -4.315 -4.475 -23.783 1.00 52.78 103 THR A O 1
ATOM 820 N N . LEU A 1 104 ? -2.893 -2.941 -22.989 1.00 64.56 104 LEU A N 1
ATOM 821 C CA . LEU A 1 104 ? -1.949 -3.866 -22.337 1.00 64.56 104 LEU A CA 1
ATOM 822 C C . LEU A 1 104 ? -1.994 -3.837 -20.797 1.00 64.56 104 LEU A C 1
ATOM 824 O O . LEU A 1 104 ? -1.157 -4.452 -20.139 1.00 64.56 104 LEU A O 1
ATOM 828 N N . SER A 1 105 ? -2.961 -3.137 -20.197 1.00 67.44 105 SER A N 1
ATOM 829 C CA . SER A 1 105 ? -3.219 -3.291 -18.763 1.00 67.44 105 SER A CA 1
ATOM 830 C C . SER A 1 105 ? -3.699 -4.713 -18.459 1.00 67.44 105 SER A C 1
ATOM 832 O O . SER A 1 105 ? -4.643 -5.200 -19.082 1.00 67.44 105 SER A O 1
ATOM 834 N N . LEU A 1 106 ? -3.053 -5.359 -17.485 1.00 77.62 106 LEU A N 1
ATOM 835 C CA . LEU A 1 106 ? -3.343 -6.749 -17.133 1.00 77.62 106 LEU A CA 1
ATOM 836 C C . LEU A 1 106 ? -4.661 -6.891 -16.356 1.00 77.62 106 LEU A C 1
ATOM 838 O O . LEU A 1 106 ? -5.335 -7.901 -16.522 1.00 77.62 106 LEU A O 1
ATOM 842 N N . ASN A 1 107 ? -5.044 -5.875 -15.564 1.00 80.19 107 ASN A N 1
ATOM 843 C CA . ASN A 1 107 ? -6.236 -5.876 -14.698 1.00 80.19 107 ASN A CA 1
ATOM 844 C C . ASN A 1 107 ? -6.375 -7.166 -13.869 1.00 80.19 107 ASN A C 1
ATOM 846 O O . ASN A 1 107 ? -7.466 -7.713 -13.729 1.00 80.19 107 ASN A O 1
ATOM 850 N N . ASP A 1 108 ? -5.255 -7.658 -13.346 1.00 85.56 108 ASP A N 1
ATOM 851 C CA . ASP A 1 108 ? -5.216 -8.841 -12.497 1.00 85.56 108 ASP A CA 1
ATOM 852 C C . ASP A 1 108 ? -4.959 -8.390 -11.056 1.00 85.56 108 ASP A C 1
ATOM 854 O O . ASP A 1 108 ? -3.872 -7.934 -10.683 1.00 85.56 108 ASP A O 1
ATOM 858 N N . GLU A 1 109 ? -6.026 -8.447 -10.265 1.00 82.62 109 GLU A N 1
ATOM 859 C CA . GLU A 1 109 ? -6.080 -7.910 -8.910 1.00 82.62 109 GLU A CA 1
ATOM 860 C C . GLU A 1 109 ? -5.142 -8.649 -7.962 1.00 82.62 109 GLU A C 1
ATOM 862 O O . GLU A 1 109 ? -4.499 -8.021 -7.122 1.00 82.62 109 GLU A O 1
ATOM 867 N N . GLU A 1 110 ? -5.024 -9.969 -8.107 1.00 85.50 110 GLU A N 1
ATOM 868 C CA . GLU A 1 110 ? -4.264 -10.818 -7.191 1.00 85.50 110 GLU A CA 1
ATOM 869 C C . GLU A 1 110 ? -2.773 -10.448 -7.160 1.00 85.50 110 GLU A C 1
ATOM 871 O O . GLU A 1 110 ? -2.253 -10.110 -6.085 1.00 85.50 110 GLU A O 1
ATOM 876 N N . PRO A 1 111 ? -2.068 -10.407 -8.308 1.00 89.81 111 PRO A N 1
ATOM 877 C CA . PRO A 1 111 ? -0.720 -9.869 -8.357 1.00 89.81 111 PRO A CA 1
ATOM 878 C C . PRO A 1 111 ? -0.654 -8.401 -7.945 1.00 89.81 111 PRO A C 1
ATOM 880 O O . PRO A 1 111 ? 0.318 -8.010 -7.301 1.00 89.81 111 PRO A O 1
ATOM 883 N N . ALA A 1 112 ? -1.658 -7.579 -8.273 1.00 88.88 112 ALA A N 1
ATOM 884 C CA . ALA A 1 112 ? -1.644 -6.166 -7.902 1.00 88.88 112 ALA A CA 1
ATOM 885 C C . ALA A 1 112 ? -1.574 -5.987 -6.380 1.00 88.88 112 ALA A C 1
ATOM 887 O O . ALA A 1 112 ? -0.683 -5.303 -5.873 1.00 88.88 112 ALA A O 1
ATOM 888 N N . ILE A 1 113 ? -2.464 -6.656 -5.643 1.00 87.06 113 ILE A N 1
ATOM 889 C CA . ILE A 1 113 ? -2.489 -6.656 -4.176 1.00 87.06 113 ILE A CA 1
ATOM 890 C C . ILE A 1 113 ? -1.164 -7.185 -3.637 1.00 87.06 113 ILE A C 1
ATOM 892 O O . ILE A 1 113 ? -0.553 -6.558 -2.769 1.00 87.06 113 ILE A O 1
ATOM 896 N N . HIS A 1 114 ? -0.693 -8.315 -4.171 1.00 90.12 114 HIS A N 1
ATOM 897 C CA . HIS A 1 114 ? 0.567 -8.913 -3.753 1.00 90.12 114 HIS A CA 1
ATOM 898 C C . HIS A 1 114 ? 1.740 -7.932 -3.895 1.00 90.12 114 HIS A C 1
ATOM 900 O O . HIS A 1 114 ? 2.528 -7.764 -2.959 1.00 90.12 114 HIS A O 1
ATOM 906 N N . TYR A 1 115 ? 1.843 -7.237 -5.027 1.00 93.94 115 TYR A N 1
ATOM 907 C CA . TYR A 1 115 ? 2.893 -6.252 -5.255 1.00 93.94 115 TYR A CA 1
ATOM 908 C C . TYR A 1 115 ? 2.721 -4.996 -4.398 1.00 93.94 115 TYR A C 1
ATOM 910 O O . TYR A 1 115 ? 3.714 -4.507 -3.859 1.00 93.94 115 TYR A O 1
ATOM 918 N N . TYR A 1 116 ? 1.503 -4.493 -4.180 1.00 91.94 116 TYR A N 1
ATOM 919 C CA . TYR A 1 116 ? 1.285 -3.372 -3.259 1.00 91.94 116 TYR A CA 1
ATOM 920 C C . TYR A 1 116 ? 1.758 -3.709 -1.841 1.00 91.94 116 TYR A C 1
ATOM 922 O O . TYR A 1 116 ? 2.507 -2.938 -1.238 1.00 91.94 116 TYR A O 1
ATOM 930 N N . LEU A 1 117 ? 1.380 -4.884 -1.331 1.00 89.81 117 LEU A N 1
ATOM 931 C CA . LEU A 1 117 ? 1.791 -5.361 -0.011 1.00 89.81 117 LEU A CA 1
ATOM 932 C C . LEU A 1 117 ? 3.306 -5.579 0.065 1.00 89.81 117 LEU A C 1
ATOM 934 O O . LEU A 1 117 ? 3.941 -5.167 1.034 1.00 89.81 117 LEU A O 1
ATOM 938 N N . THR A 1 118 ? 3.902 -6.178 -0.966 1.00 91.94 118 THR A N 1
ATOM 939 C CA . THR A 1 118 ? 5.355 -6.391 -1.039 1.00 91.94 118 THR A CA 1
ATOM 940 C C . THR A 1 118 ? 6.102 -5.061 -1.056 1.00 91.94 118 THR A C 1
ATOM 942 O O . THR A 1 118 ? 7.069 -4.886 -0.322 1.00 91.94 118 THR A O 1
ATOM 945 N N . SER A 1 119 ? 5.633 -4.089 -1.835 1.00 92.88 119 SER A N 1
ATOM 946 C CA . SER A 1 119 ? 6.231 -2.757 -1.894 1.00 92.88 119 SER A CA 1
ATOM 947 C C . SER A 1 119 ? 6.128 -2.021 -0.555 1.00 92.88 119 SER A C 1
ATOM 949 O O . SER A 1 119 ? 7.099 -1.420 -0.093 1.00 92.88 119 SER A O 1
ATOM 951 N N . PHE A 1 120 ? 4.985 -2.137 0.123 1.00 90.06 120 PHE A N 1
ATOM 952 C CA . PHE A 1 120 ? 4.796 -1.605 1.471 1.00 90.06 120 PHE A CA 1
ATOM 953 C C . PHE A 1 120 ? 5.768 -2.220 2.486 1.00 90.06 120 PHE A C 1
ATOM 955 O O . PHE A 1 120 ? 6.365 -1.491 3.274 1.00 90.06 120 PHE A O 1
ATOM 962 N N . LYS A 1 121 ? 6.002 -3.537 2.421 1.00 87.75 121 LYS A N 1
ATOM 963 C CA . LYS A 1 121 ? 7.017 -4.231 3.237 1.00 87.75 121 LYS A CA 1
ATOM 964 C C . LYS A 1 121 ? 8.457 -3.812 2.919 1.00 87.75 121 LYS A C 1
ATOM 966 O O . LYS A 1 121 ? 9.353 -4.064 3.718 1.00 87.75 121 LYS A O 1
ATOM 971 N N . LEU A 1 122 ? 8.685 -3.191 1.763 1.00 90.44 122 LEU A N 1
ATOM 972 C CA . LEU A 1 122 ? 9.949 -2.559 1.381 1.00 90.44 122 LEU A CA 1
ATOM 973 C C . LEU A 1 122 ? 9.955 -1.048 1.686 1.00 90.44 122 LEU A C 1
ATOM 975 O O . LEU A 1 122 ? 10.710 -0.298 1.070 1.00 90.44 122 LEU A O 1
ATOM 979 N N . ASP A 1 123 ? 9.107 -0.588 2.606 1.00 89.56 123 ASP A N 1
ATOM 980 C CA . ASP A 1 123 ? 8.995 0.805 3.049 1.00 89.56 123 ASP A CA 1
ATOM 981 C C . ASP A 1 123 ? 8.531 1.772 1.942 1.00 89.56 123 ASP A C 1
ATOM 983 O O . ASP A 1 123 ? 8.976 2.925 1.869 1.00 89.56 123 ASP A O 1
ATOM 987 N N . SER A 1 124 ? 7.672 1.314 1.024 1.00 90.19 124 SER A N 1
ATOM 988 C CA . SER A 1 124 ? 6.893 2.202 0.149 1.00 90.19 124 SER A CA 1
ATOM 989 C C . SER A 1 124 ? 5.504 2.415 0.735 1.00 90.19 124 SER A C 1
ATOM 991 O O . SER A 1 124 ? 4.564 1.647 0.526 1.00 90.19 124 SER A O 1
ATOM 993 N N . TYR A 1 125 ? 5.365 3.494 1.492 1.00 87.25 125 TYR A N 1
ATOM 994 C CA . TYR A 1 125 ? 4.100 3.856 2.121 1.00 87.25 125 TYR A CA 1
ATOM 995 C C . TYR A 1 125 ? 3.067 4.373 1.110 1.00 87.25 125 TYR A C 1
ATOM 997 O O . TYR A 1 125 ? 1.864 4.310 1.364 1.00 87.25 125 TYR A O 1
ATOM 1005 N N . GLU A 1 126 ? 3.527 4.845 -0.049 1.00 86.81 126 GLU A N 1
ATOM 1006 C CA . GLU A 1 126 ? 2.699 5.208 -1.197 1.00 86.81 126 GLU A CA 1
ATOM 1007 C C . GLU A 1 126 ? 1.939 3.997 -1.740 1.00 86.81 126 GLU A C 1
ATOM 1009 O O . GLU A 1 126 ? 0.753 4.112 -2.029 1.00 86.81 126 GLU A O 1
ATOM 1014 N N . ALA A 1 127 ? 2.575 2.822 -1.786 1.00 89.31 127 ALA A N 1
ATOM 1015 C CA . ALA A 1 127 ? 1.939 1.594 -2.250 1.00 89.31 127 ALA A CA 1
ATOM 1016 C C . ALA A 1 127 ? 0.718 1.211 -1.398 1.00 89.31 127 ALA A C 1
ATOM 1018 O O . ALA A 1 127 ? -0.322 0.842 -1.939 1.00 89.31 127 ALA A O 1
ATOM 1019 N N . LEU A 1 128 ? 0.804 1.353 -0.070 1.00 88.38 128 LEU A N 1
ATOM 1020 C CA . LEU A 1 128 ? -0.343 1.101 0.805 1.00 88.38 128 LEU A CA 1
ATOM 1021 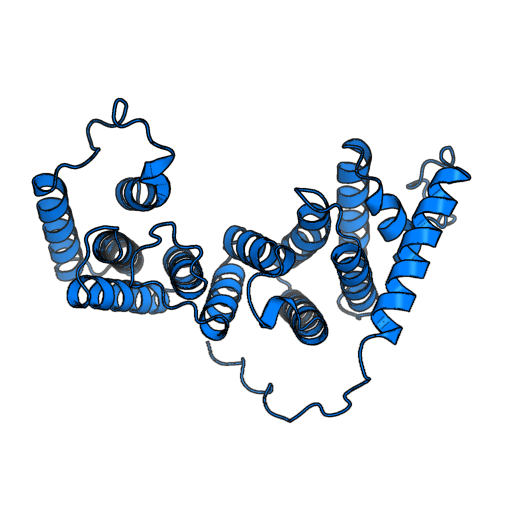C C . LEU A 1 128 ? -1.445 2.154 0.633 1.00 88.38 128 LEU A C 1
ATOM 1023 O O . LEU A 1 128 ? -2.622 1.806 0.669 1.00 88.38 128 LEU A O 1
ATOM 1027 N N . ASN A 1 129 ? -1.086 3.429 0.442 1.00 86.00 129 ASN A N 1
ATOM 1028 C CA . ASN A 1 129 ? -2.075 4.473 0.161 1.00 86.00 129 ASN A CA 1
ATOM 1029 C C . ASN A 1 129 ? -2.835 4.179 -1.143 1.00 86.00 129 ASN A C 1
ATOM 1031 O O . ASN A 1 129 ? -4.057 4.307 -1.167 1.00 86.00 129 ASN A O 1
ATOM 1035 N N . ASP A 1 130 ? -2.124 3.775 -2.197 1.00 85.56 130 ASP A N 1
ATOM 1036 C CA . ASP A 1 130 ? -2.716 3.444 -3.494 1.00 85.56 130 ASP A CA 1
ATOM 1037 C C . ASP A 1 130 ? -3.633 2.225 -3.389 1.00 85.56 130 ASP A C 1
ATOM 1039 O O . ASP A 1 130 ? -4.785 2.304 -3.812 1.00 85.56 130 ASP A O 1
ATOM 1043 N N . LEU A 1 131 ? -3.167 1.144 -2.745 1.00 86.00 131 LEU A N 1
ATOM 1044 C CA . LEU A 1 131 ? -3.993 -0.033 -2.471 1.00 86.00 131 LEU A CA 1
ATOM 1045 C C . LEU A 1 131 ? -5.278 0.375 -1.749 1.00 86.00 131 LEU A C 1
ATOM 1047 O O . LEU A 1 131 ? -6.368 0.051 -2.201 1.00 86.00 131 LEU A O 1
ATOM 1051 N N . MET A 1 132 ? -5.162 1.155 -0.673 1.00 82.62 132 MET A N 1
ATOM 1052 C CA . MET A 1 132 ? -6.314 1.628 0.093 1.00 82.62 132 MET A CA 1
ATOM 1053 C C . MET A 1 132 ? -7.266 2.497 -0.724 1.00 82.62 132 MET A C 1
ATOM 1055 O O . MET A 1 132 ? -8.475 2.434 -0.513 1.00 82.62 132 MET A O 1
ATOM 1059 N N . SER A 1 133 ? -6.751 3.293 -1.660 1.00 79.69 133 SER A N 1
ATOM 1060 C CA . SER A 1 133 ? -7.596 4.074 -2.555 1.00 79.69 133 SER A CA 1
ATOM 1061 C C . SER A 1 133 ? -8.381 3.177 -3.511 1.00 79.69 133 SER A C 1
ATOM 1063 O O . SER A 1 133 ? -9.590 3.364 -3.618 1.00 79.69 133 SER A O 1
ATOM 1065 N N . SER A 1 134 ? -7.734 2.207 -4.165 1.00 76.94 134 SER A N 1
ATOM 1066 C CA . SER A 1 134 ? -8.401 1.269 -5.085 1.00 76.94 134 SER A CA 1
ATOM 1067 C C . SER A 1 134 ? -9.458 0.435 -4.362 1.00 76.94 134 SER A C 1
ATOM 1069 O O . SER A 1 134 ? -10.614 0.375 -4.775 1.00 76.94 134 SER A O 1
ATOM 1071 N N . LEU A 1 135 ? -9.079 -0.108 -3.205 1.00 74.88 135 LEU A N 1
ATOM 1072 C CA . LEU A 1 135 ? -9.956 -0.830 -2.296 1.00 74.88 135 LEU A CA 1
ATOM 1073 C C . LEU A 1 135 ? -11.190 0.020 -1.927 1.00 74.88 135 LEU A C 1
ATOM 1075 O O . LEU A 1 135 ? -12.329 -0.397 -2.131 1.00 74.88 135 LEU A O 1
ATOM 1079 N N . ARG A 1 136 ? -10.989 1.260 -1.468 1.00 73.25 136 ARG A N 1
ATOM 1080 C CA . ARG A 1 136 ? -12.074 2.192 -1.108 1.00 73.25 136 ARG A CA 1
ATOM 1081 C C . ARG A 1 136 ? -12.996 2.544 -2.277 1.00 73.25 136 ARG A C 1
ATOM 1083 O O . ARG A 1 136 ? -14.182 2.770 -2.052 1.00 73.25 136 ARG A O 1
ATOM 1090 N N . LEU A 1 137 ? -12.470 2.654 -3.496 1.00 72.31 137 LEU A N 1
ATOM 1091 C CA . LEU A 1 137 ? -13.268 2.982 -4.681 1.00 72.31 137 LEU A CA 1
ATOM 1092 C C . LEU A 1 137 ? -14.175 1.827 -5.129 1.00 72.31 137 LEU A C 1
ATOM 1094 O O . LEU A 1 137 ? -14.988 2.025 -6.030 1.00 72.31 137 LEU A O 1
ATOM 1098 N N . GLY A 1 138 ? -14.084 0.654 -4.494 1.00 66.19 138 GLY A N 1
ATOM 1099 C CA . GLY A 1 138 ? -14.829 -0.515 -4.945 1.00 66.19 138 GLY A CA 1
ATOM 1100 C C . GLY A 1 138 ? -14.283 -1.055 -6.272 1.00 66.19 138 GLY A C 1
ATOM 1101 O O . GLY A 1 138 ? -15.007 -1.717 -7.017 1.00 66.19 138 GLY A O 1
ATOM 1102 N N . GLU A 1 139 ? -13.036 -0.714 -6.610 1.00 64.19 139 GLU A N 1
ATOM 1103 C CA . GLU A 1 139 ? -12.398 -1.158 -7.841 1.00 64.19 139 GLU A CA 1
ATOM 1104 C C . GLU A 1 139 ? -11.914 -2.596 -7.645 1.00 64.19 139 GLU A C 1
ATOM 1106 O O . GLU A 1 139 ? -11.016 -2.871 -6.848 1.00 64.19 139 GLU A O 1
ATOM 1111 N N . GLY A 1 140 ? -12.557 -3.514 -8.363 1.00 65.25 140 GLY A N 1
ATOM 1112 C CA . GLY A 1 140 ? -12.212 -4.929 -8.381 1.00 65.25 140 GLY A CA 1
ATOM 1113 C C . GLY A 1 140 ? -13.027 -5.819 -7.440 1.00 65.25 140 GLY A C 1
ATOM 1114 O O . GLY A 1 140 ? -13.811 -5.347 -6.616 1.00 65.25 140 GLY A O 1
ATOM 1115 N N . ASP A 1 141 ? -12.875 -7.127 -7.575 1.00 67.25 141 ASP A N 1
ATOM 1116 C CA . ASP A 1 141 ? -13.538 -8.146 -6.765 1.00 67.25 141 ASP A CA 1
ATOM 1117 C C . ASP A 1 141 ? -13.000 -8.212 -5.341 1.00 67.25 141 ASP A C 1
ATOM 1119 O O . ASP A 1 141 ? -13.796 -8.373 -4.411 1.00 67.25 141 ASP A O 1
ATOM 1123 N N . ILE A 1 142 ? -11.699 -7.972 -5.130 1.00 64.88 142 ILE A N 1
ATOM 1124 C CA . ILE A 1 142 ? -11.183 -7.853 -3.765 1.00 64.88 142 ILE A CA 1
ATOM 1125 C C . ILE A 1 142 ? -11.909 -6.752 -3.008 1.00 64.88 142 ILE A C 1
ATOM 1127 O O . ILE A 1 142 ? -12.156 -6.897 -1.815 1.00 64.88 142 ILE A O 1
ATOM 1131 N N . SER A 1 143 ? -12.285 -5.658 -3.672 1.00 66.56 143 SER A N 1
ATOM 1132 C CA . SER A 1 143 ? -12.830 -4.507 -2.967 1.00 66.56 143 SER A CA 1
ATOM 1133 C C . SER A 1 143 ? -14.178 -4.788 -2.276 1.00 66.56 143 SER A C 1
ATOM 1135 O O . SER A 1 143 ? -14.606 -4.065 -1.376 1.00 66.56 143 SER A O 1
ATOM 1137 N N . LYS A 1 144 ? -14.827 -5.878 -2.695 1.00 72.19 144 LYS A N 1
ATOM 1138 C CA . LYS A 1 144 ? -16.109 -6.372 -2.197 1.00 72.19 144 LYS A CA 1
ATOM 1139 C C . LYS A 1 144 ? -15.933 -7.413 -1.083 1.00 72.19 144 LYS A C 1
ATOM 1141 O O . LYS A 1 144 ? -16.882 -7.680 -0.351 1.00 72.19 144 LYS A O 1
ATOM 1146 N N . ASP A 1 145 ? -14.734 -7.976 -0.931 1.00 77.06 145 ASP A N 1
ATOM 1147 C CA . ASP A 1 145 ? -14.390 -9.007 0.052 1.00 77.06 145 ASP A CA 1
ATOM 1148 C C . ASP A 1 145 ? -13.824 -8.379 1.339 1.00 77.06 145 ASP A C 1
ATOM 1150 O O . ASP A 1 145 ? -12.612 -8.250 1.541 1.00 77.06 145 ASP A O 1
ATOM 1154 N N . LYS A 1 146 ? -14.735 -7.950 2.220 1.00 77.56 146 LYS A N 1
ATOM 1155 C CA . LYS A 1 146 ? -14.401 -7.291 3.494 1.00 77.56 146 LYS A CA 1
ATOM 1156 C C . LYS A 1 146 ? -13.552 -8.171 4.414 1.00 77.56 146 LYS A C 1
ATOM 1158 O O . LYS A 1 146 ? -12.612 -7.672 5.037 1.00 77.56 146 LYS A O 1
ATOM 1163 N N . ASP A 1 147 ? -13.866 -9.462 4.488 1.00 83.25 147 ASP A N 1
ATOM 1164 C CA . ASP A 1 147 ? -13.167 -10.412 5.357 1.00 83.25 147 ASP A CA 1
ATOM 1165 C C . ASP A 1 147 ? -11.701 -10.505 4.965 1.00 83.25 147 ASP A C 1
ATOM 1167 O O . ASP A 1 147 ? -10.800 -10.467 5.807 1.00 83.25 147 ASP A O 1
ATOM 1171 N N . ARG A 1 148 ? -11.439 -10.552 3.664 1.00 80.88 148 ARG A N 1
ATOM 1172 C CA . ARG A 1 148 ? -10.082 -10.609 3.156 1.00 80.88 148 ARG A CA 1
ATOM 1173 C C . ARG A 1 148 ? -9.265 -9.365 3.483 1.00 80.88 148 ARG A C 1
ATOM 1175 O O . ARG A 1 148 ? -8.101 -9.492 3.866 1.00 80.88 148 ARG A O 1
ATOM 1182 N N . TRP A 1 149 ? -9.853 -8.174 3.389 1.00 78.12 149 TRP A N 1
ATOM 1183 C CA . TRP A 1 149 ? -9.170 -6.942 3.795 1.00 78.12 149 TRP A CA 1
ATOM 1184 C C . TRP A 1 149 ? -8.852 -6.946 5.276 1.00 78.12 149 TRP A C 1
ATOM 1186 O O . TRP A 1 149 ? -7.722 -6.642 5.667 1.00 78.12 149 TRP A O 1
ATOM 1196 N N . TYR A 1 150 ? -9.849 -7.303 6.087 1.00 85.75 150 TYR A N 1
ATOM 1197 C CA . TYR A 1 150 ? -9.693 -7.423 7.522 1.00 85.75 150 TYR A CA 1
ATOM 1198 C C . TYR A 1 150 ? -8.492 -8.323 7.826 1.00 85.75 150 TYR A C 1
ATOM 1200 O O . TYR A 1 150 ? -7.541 -7.884 8.475 1.00 85.75 150 TYR A O 1
ATOM 1208 N N . GLN A 1 151 ? -8.454 -9.529 7.249 1.00 87.31 151 GLN A N 1
ATOM 1209 C CA . GLN A 1 151 ? -7.346 -10.466 7.434 1.00 87.31 151 GLN A CA 1
ATOM 1210 C C . GLN A 1 151 ? -5.996 -9.895 6.987 1.00 87.31 151 GLN A C 1
ATOM 1212 O O . GLN A 1 151 ? -5.014 -10.039 7.718 1.00 87.31 151 GLN A O 1
ATOM 1217 N N . PHE A 1 152 ? -5.921 -9.205 5.845 1.00 86.00 152 PHE A N 1
ATOM 1218 C CA . PHE A 1 152 ? -4.670 -8.591 5.394 1.00 86.00 152 PHE A CA 1
ATOM 1219 C C . PHE A 1 152 ? -4.133 -7.557 6.378 1.00 86.00 152 PHE A C 1
ATOM 1221 O O . PHE A 1 152 ? -2.953 -7.597 6.732 1.00 86.00 152 PHE A O 1
ATOM 1228 N N . PHE A 1 153 ? -4.984 -6.663 6.876 1.00 89.00 153 PHE A N 1
ATOM 1229 C CA . PHE A 1 153 ? -4.561 -5.659 7.846 1.00 89.00 153 PHE A CA 1
ATOM 1230 C C . PHE A 1 153 ? -4.169 -6.270 9.193 1.00 89.00 153 PHE A C 1
ATOM 1232 O O . PHE A 1 153 ? -3.178 -5.837 9.789 1.00 89.00 153 PHE A O 1
ATOM 1239 N N . ILE A 1 154 ? -4.884 -7.300 9.662 1.00 92.00 154 ILE A N 1
ATOM 1240 C CA . ILE A 1 154 ? -4.473 -8.061 10.849 1.00 92.00 154 ILE A CA 1
ATOM 1241 C C . ILE A 1 154 ? -3.079 -8.666 10.640 1.00 92.00 154 ILE A C 1
ATOM 1243 O O . ILE A 1 154 ? -2.198 -8.466 11.476 1.00 92.00 154 ILE A O 1
ATOM 1247 N N . GLN A 1 155 ? -2.842 -9.349 9.519 1.00 91.25 155 GLN A N 1
ATOM 1248 C CA . GLN A 1 155 ? -1.558 -9.996 9.238 1.00 91.25 155 GLN A CA 1
ATOM 1249 C C . GLN A 1 155 ? -0.404 -8.994 9.141 1.00 91.25 155 GLN A C 1
ATOM 1251 O O . GLN A 1 155 ? 0.628 -9.207 9.778 1.00 91.25 155 GLN A O 1
ATOM 1256 N N . LEU A 1 156 ? -0.587 -7.880 8.423 1.00 90.44 156 LEU A N 1
ATOM 1257 C CA . LEU A 1 156 ? 0.425 -6.824 8.316 1.00 90.44 156 LEU A CA 1
ATOM 1258 C C . LEU A 1 156 ? 0.814 -6.270 9.686 1.00 90.44 156 LEU A C 1
ATOM 1260 O O . LEU A 1 156 ? 1.999 -6.098 9.966 1.00 90.44 156 LEU A O 1
ATOM 1264 N N . PHE A 1 157 ? -0.166 -6.006 10.552 1.00 92.94 157 PHE A N 1
ATOM 1265 C CA . PHE A 1 157 ? 0.105 -5.515 11.899 1.00 92.94 157 PHE A CA 1
ATOM 1266 C C . PHE A 1 157 ? 0.851 -6.548 12.746 1.00 92.94 157 PHE A C 1
ATOM 1268 O O . PHE A 1 157 ? 1.834 -6.201 13.401 1.00 92.94 157 PHE A O 1
ATOM 1275 N N . LEU A 1 158 ? 0.421 -7.814 12.723 1.00 92.75 158 LEU A N 1
ATOM 1276 C CA . LEU A 1 158 ? 1.071 -8.883 13.483 1.00 92.75 158 LEU A CA 1
ATOM 1277 C C . LEU A 1 158 ? 2.514 -9.110 13.021 1.00 92.75 158 LEU A C 1
ATOM 1279 O O . LEU A 1 158 ? 3.409 -9.259 13.852 1.00 92.75 158 LEU A O 1
ATOM 1283 N N . GLU A 1 159 ? 2.762 -9.092 11.713 1.00 91.31 159 GLU A N 1
ATOM 1284 C CA . GLU A 1 159 ? 4.103 -9.198 11.139 1.00 91.31 159 GLU A CA 1
ATOM 1285 C C . GLU A 1 159 ? 4.970 -7.991 11.518 1.00 91.31 159 GLU A C 1
ATOM 1287 O O . GLU A 1 159 ? 6.094 -8.166 11.994 1.00 91.31 159 GLU A O 1
ATOM 1292 N N . ALA A 1 160 ? 4.438 -6.771 11.388 1.00 90.62 160 ALA A N 1
ATOM 1293 C CA . ALA A 1 160 ? 5.118 -5.546 11.799 1.00 90.62 160 ALA A CA 1
ATOM 1294 C C . ALA A 1 160 ? 5.508 -5.587 13.280 1.00 90.62 160 ALA A C 1
ATOM 1296 O O . ALA A 1 160 ? 6.637 -5.267 13.649 1.00 90.62 160 ALA A O 1
ATOM 1297 N N . ALA A 1 161 ? 4.575 -6.007 14.133 1.00 90.69 161 ALA A N 1
ATOM 1298 C CA . ALA A 1 161 ? 4.778 -6.051 15.567 1.00 90.69 161 ALA A CA 1
ATOM 1299 C C . ALA A 1 161 ? 5.756 -7.146 15.991 1.00 90.69 161 ALA A C 1
ATOM 1301 O O . ALA A 1 161 ? 6.605 -6.895 16.846 1.00 90.69 161 ALA A O 1
ATOM 1302 N N . LYS A 1 162 ? 5.671 -8.335 15.380 1.00 92.88 162 LYS A N 1
ATOM 1303 C CA . LYS A 1 162 ? 6.587 -9.454 15.634 1.00 92.88 162 LYS A CA 1
ATOM 1304 C C . LYS A 1 162 ? 8.030 -9.099 15.277 1.00 92.88 162 LYS A C 1
ATOM 1306 O O . LYS A 1 162 ? 8.939 -9.501 15.992 1.00 92.88 162 LYS A O 1
ATOM 1311 N N . ASN A 1 163 ? 8.223 -8.336 14.204 1.00 90.12 163 ASN A N 1
ATOM 1312 C CA . ASN A 1 163 ? 9.536 -7.851 13.776 1.00 90.12 163 ASN A CA 1
ATOM 1313 C C . ASN A 1 163 ? 9.950 -6.533 14.457 1.00 90.12 163 ASN A C 1
ATOM 1315 O O . ASN A 1 163 ? 10.957 -5.943 14.081 1.00 90.12 163 ASN A O 1
ATOM 1319 N N . GLU A 1 164 ? 9.159 -6.040 15.417 1.00 88.81 164 GLU A N 1
ATOM 1320 C CA . GLU A 1 164 ? 9.348 -4.746 16.080 1.00 88.81 164 GLU A CA 1
ATOM 1321 C C . GLU A 1 164 ? 9.554 -3.564 15.116 1.00 88.81 164 GLU A C 1
ATOM 1323 O O . GLU A 1 164 ? 10.213 -2.582 15.460 1.00 88.81 164 GLU A O 1
ATOM 1328 N N . ASN A 1 165 ? 8.953 -3.618 13.922 1.00 86.12 165 ASN A N 1
ATOM 1329 C CA . ASN A 1 165 ? 9.067 -2.557 12.931 1.00 86.12 165 ASN A CA 1
ATOM 1330 C C . ASN A 1 165 ? 8.301 -1.315 13.419 1.00 86.12 165 ASN A C 1
ATOM 1332 O O . ASN A 1 165 ? 7.074 -1.204 13.317 1.00 86.12 165 ASN A O 1
ATOM 1336 N N . LEU A 1 166 ? 9.057 -0.389 14.011 1.00 80.81 166 LEU A N 1
ATOM 1337 C CA . LEU A 1 166 ? 8.539 0.810 14.662 1.00 80.81 166 LEU A CA 1
ATOM 1338 C C . LEU A 1 166 ? 7.919 1.802 13.685 1.00 80.81 166 LEU A C 1
ATOM 1340 O O . LEU A 1 166 ? 7.111 2.618 14.123 1.00 80.81 166 LEU A O 1
ATOM 1344 N N . GLU A 1 167 ? 8.280 1.734 12.407 1.00 85.69 167 GLU A N 1
ATOM 1345 C CA . GLU A 1 167 ? 7.800 2.655 11.382 1.00 85.69 167 GLU A CA 1
ATOM 1346 C C . GLU A 1 167 ? 6.522 2.138 10.720 1.00 85.69 167 GLU A C 1
ATOM 1348 O O . GLU A 1 167 ? 5.593 2.913 10.483 1.00 85.69 167 GLU A O 1
ATOM 1353 N N . LEU A 1 168 ? 6.412 0.824 10.514 1.00 87.38 168 LEU A N 1
ATOM 1354 C CA . LEU A 1 168 ? 5.306 0.225 9.769 1.00 87.38 168 LEU A CA 1
ATOM 1355 C C . LEU A 1 168 ? 3.949 0.374 10.477 1.00 87.38 168 LEU A C 1
ATOM 1357 O O . LEU A 1 168 ? 2.959 0.739 9.846 1.00 87.38 168 LEU A O 1
ATOM 1361 N N . ILE A 1 169 ? 3.894 0.157 11.797 1.00 90.50 169 ILE A N 1
ATOM 1362 C CA . ILE A 1 169 ? 2.644 0.264 12.577 1.00 90.50 169 ILE A CA 1
ATOM 1363 C C . ILE A 1 169 ? 2.061 1.687 12.534 1.00 90.50 169 ILE A C 1
ATOM 1365 O O . ILE A 1 169 ? 0.871 1.827 12.245 1.00 90.50 169 ILE A O 1
ATOM 1369 N N . PRO A 1 170 ? 2.847 2.759 12.770 1.00 90.69 170 PRO A N 1
ATOM 1370 C CA . PRO A 1 170 ? 2.380 4.120 12.548 1.00 90.69 170 PRO A CA 1
ATOM 1371 C C . PRO A 1 170 ? 1.794 4.362 11.162 1.00 90.69 170 PRO A C 1
ATOM 1373 O O . PRO A 1 170 ? 0.753 5.006 11.055 1.00 90.69 170 PRO A O 1
ATOM 1376 N N . HIS A 1 171 ? 2.418 3.821 10.115 1.00 89.44 171 HIS A N 1
ATOM 1377 C CA . HIS A 1 171 ? 1.931 3.978 8.749 1.00 89.44 171 HIS A CA 1
ATOM 1378 C C . HIS A 1 171 ? 0.633 3.209 8.505 1.00 89.44 171 HIS A C 1
ATOM 1380 O O . HIS A 1 171 ? -0.265 3.766 7.879 1.00 89.44 171 HIS A O 1
ATOM 1386 N N . LEU A 1 172 ? 0.485 1.997 9.047 1.00 91.12 172 LEU A N 1
ATOM 1387 C CA . LEU A 1 172 ? -0.770 1.238 9.018 1.00 91.12 172 LEU A CA 1
ATOM 1388 C C . LEU A 1 172 ? -1.913 2.017 9.683 1.00 91.12 172 LEU A C 1
ATOM 1390 O O . LEU A 1 172 ? -2.970 2.204 9.081 1.00 91.12 172 LEU A O 1
ATOM 1394 N N . ILE A 1 173 ? -1.674 2.531 10.895 1.00 91.06 173 ILE A N 1
ATOM 1395 C CA . ILE A 1 173 ? -2.640 3.350 11.639 1.00 91.06 173 ILE A CA 1
ATOM 1396 C C . ILE A 1 173 ? -2.998 4.606 10.838 1.00 91.06 173 ILE A C 1
ATOM 1398 O O . ILE A 1 173 ? -4.175 4.914 10.653 1.00 91.06 173 ILE A O 1
ATOM 1402 N N . ARG A 1 174 ? -1.986 5.322 10.334 1.00 88.88 174 ARG A N 1
ATOM 1403 C CA . ARG A 1 174 ? -2.177 6.527 9.526 1.00 88.88 174 ARG A CA 1
ATOM 1404 C C . ARG A 1 174 ? -3.010 6.230 8.283 1.00 88.88 174 ARG A C 1
ATOM 1406 O O . ARG A 1 174 ? -3.908 7.006 7.983 1.00 88.88 174 ARG A O 1
ATOM 1413 N N . CYS A 1 175 ? -2.732 5.136 7.574 1.00 87.12 175 CYS A N 1
ATOM 1414 C CA . CYS A 1 175 ? -3.458 4.771 6.359 1.00 87.12 175 CYS A CA 1
ATOM 1415 C C . CYS A 1 175 ? -4.922 4.451 6.662 1.00 87.12 175 CYS A C 1
ATOM 1417 O O . CYS A 1 175 ? -5.791 5.017 6.006 1.00 87.12 175 CYS A O 1
ATOM 1419 N N . LEU A 1 176 ? -5.206 3.636 7.685 1.00 86.69 176 LEU A N 1
ATOM 1420 C CA . LEU A 1 176 ? -6.585 3.340 8.085 1.00 86.69 176 LEU A CA 1
ATOM 1421 C C . LEU A 1 176 ? -7.345 4.602 8.488 1.00 86.69 176 LEU A C 1
ATOM 1423 O O . LEU A 1 176 ? -8.488 4.774 8.090 1.00 86.69 176 LEU A O 1
ATOM 1427 N N . ILE A 1 177 ? -6.727 5.514 9.240 1.00 85.31 177 ILE A N 1
ATOM 1428 C CA . ILE A 1 177 ? -7.420 6.719 9.706 1.00 85.31 177 ILE A CA 1
ATOM 1429 C C . ILE A 1 177 ? -7.547 7.752 8.585 1.00 85.31 177 ILE A C 1
ATOM 1431 O O . ILE A 1 177 ? -8.638 8.233 8.330 1.00 85.31 177 ILE A O 1
ATOM 1435 N N . GLN A 1 178 ? -6.469 8.112 7.890 1.00 79.75 178 GLN A N 1
ATOM 1436 C CA . GLN A 1 178 ? -6.493 9.237 6.948 1.00 79.75 178 GLN A CA 1
ATOM 1437 C C . GLN A 1 178 ? -7.196 8.901 5.629 1.00 79.75 178 GLN A C 1
ATOM 1439 O O . GLN A 1 178 ? -7.891 9.761 5.089 1.00 79.75 178 GLN A O 1
ATOM 1444 N N . GLN A 1 179 ? -7.091 7.666 5.120 1.00 73.81 179 GLN A N 1
ATOM 1445 C CA . GLN A 1 179 ? -7.772 7.292 3.868 1.00 73.81 179 GLN A CA 1
ATOM 1446 C C . GLN A 1 179 ? -9.301 7.274 4.012 1.00 73.81 179 GLN A C 1
ATOM 1448 O O . GLN A 1 179 ? -10.014 7.417 3.019 1.00 73.81 179 GLN A O 1
ATOM 1453 N N . ASN A 1 180 ? -9.818 7.196 5.243 1.00 67.31 180 ASN A N 1
ATOM 1454 C CA . ASN A 1 180 ? -11.244 7.356 5.517 1.00 67.31 180 ASN A CA 1
ATOM 1455 C C . ASN A 1 180 ? -11.773 8.760 5.185 1.00 67.31 180 ASN A C 1
ATOM 1457 O O . ASN A 1 180 ? -12.955 8.906 4.885 1.00 67.31 180 ASN A O 1
ATOM 1461 N N . TYR A 1 181 ? -10.922 9.788 5.201 1.00 65.44 181 TYR A N 1
ATOM 1462 C CA . TYR A 1 181 ? -11.374 11.182 5.171 1.00 65.44 181 TYR A CA 1
ATOM 1463 C C . TYR A 1 181 ? -10.998 11.953 3.909 1.00 65.44 181 TYR A C 1
ATOM 1465 O O . TYR A 1 181 ? -11.556 13.017 3.663 1.00 65.44 181 TYR A O 1
ATOM 1473 N N . VAL A 1 182 ? -10.083 11.428 3.087 1.00 59.28 182 VAL A N 1
ATOM 1474 C CA . VAL A 1 182 ? -9.613 12.137 1.885 1.00 59.28 182 VAL A CA 1
ATOM 1475 C C . VAL A 1 182 ? -10.728 12.282 0.841 1.00 59.28 182 VAL A C 1
ATOM 1477 O O . VAL A 1 182 ? -10.778 13.309 0.173 1.00 59.28 182 VAL A O 1
ATOM 1480 N N . LEU A 1 183 ? -11.658 11.322 0.723 1.00 52.25 183 LEU A N 1
ATOM 1481 C CA . LEU A 1 183 ? -12.706 11.345 -0.316 1.00 52.25 183 LEU A CA 1
ATOM 1482 C C . LEU A 1 183 ? -13.989 10.546 0.021 1.00 52.25 183 LEU A C 1
ATOM 1484 O O . LEU A 1 183 ? -14.837 10.364 -0.852 1.00 52.25 183 LEU A O 1
ATOM 1488 N N . SER A 1 184 ? -14.151 10.021 1.240 1.00 48.53 184 SER A N 1
ATOM 1489 C CA . SER A 1 184 ? -15.253 9.105 1.570 1.00 48.53 184 SER A CA 1
ATOM 1490 C C . SER A 1 184 ? -16.377 9.804 2.345 1.00 48.53 184 SER A C 1
ATOM 1492 O O . SER A 1 184 ? -16.214 10.218 3.488 1.00 48.53 184 SER A O 1
ATOM 1494 N N . LYS A 1 185 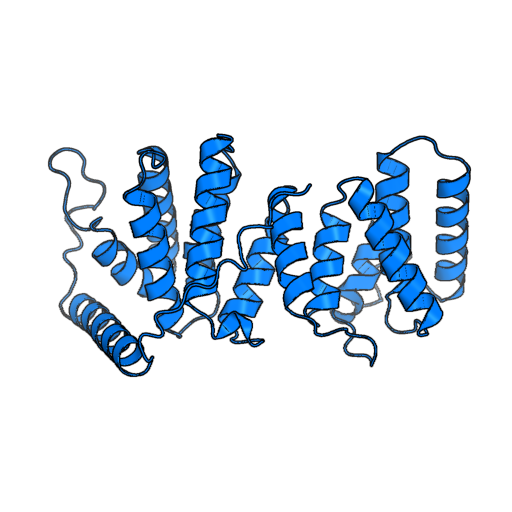? -17.554 9.873 1.712 1.00 50.78 185 LYS A N 1
ATOM 1495 C CA . LYS A 1 185 ? -18.856 9.925 2.400 1.00 50.78 185 LYS A CA 1
ATOM 1496 C C . LYS A 1 185 ? -19.393 8.509 2.682 1.00 50.78 185 LYS A C 1
ATOM 1498 O O . LYS A 1 185 ? -20.550 8.359 3.047 1.00 50.78 185 LYS A O 1
ATOM 1503 N N . THR A 1 186 ? -18.598 7.470 2.418 1.00 56.66 186 THR A N 1
ATOM 1504 C CA . THR A 1 186 ? -19.036 6.072 2.430 1.00 56.66 186 THR A CA 1
ATOM 1505 C C . THR A 1 186 ? -18.705 5.444 3.775 1.00 56.66 186 THR A C 1
ATOM 1507 O O . THR A 1 186 ? -17.559 5.113 4.072 1.00 56.66 186 THR A O 1
ATOM 1510 N N . GLU A 1 187 ? -19.742 5.259 4.578 1.00 64.38 187 GLU A N 1
ATOM 1511 C CA . GLU A 1 187 ? -19.698 4.737 5.946 1.00 64.38 187 GLU A CA 1
ATOM 1512 C C . GLU A 1 187 ? -19.065 3.331 6.136 1.00 64.38 187 GLU A C 1
ATOM 1514 O O . GLU A 1 187 ? -18.455 3.119 7.187 1.00 64.38 187 GLU A O 1
ATOM 1519 N N . PRO A 1 188 ? -19.078 2.387 5.159 1.00 68.50 188 PRO A N 1
ATOM 1520 C CA . PRO A 1 188 ? -18.546 1.032 5.369 1.00 68.50 188 PRO A CA 1
ATOM 1521 C C . PRO A 1 188 ? -17.050 0.958 5.714 1.00 68.50 188 PRO A C 1
ATOM 1523 O O . PRO A 1 188 ? -16.621 0.058 6.434 1.00 68.50 188 PRO A O 1
ATOM 1526 N N . PHE A 1 189 ? -16.238 1.895 5.217 1.00 75.06 189 PHE A N 1
ATOM 1527 C CA . PHE A 1 189 ? -14.787 1.867 5.431 1.00 75.06 189 PHE A CA 1
ATOM 1528 C C . PHE A 1 189 ? -14.390 2.357 6.836 1.00 75.06 189 PHE A C 1
ATOM 1530 O O . PHE A 1 189 ? -13.418 1.866 7.416 1.00 75.06 189 PHE A O 1
ATOM 1537 N N . LEU A 1 190 ? -15.188 3.255 7.432 1.00 78.94 190 LEU A N 1
ATOM 1538 C CA . LEU A 1 190 ? -14.999 3.720 8.812 1.00 78.94 190 LEU A CA 1
ATOM 1539 C C . LEU A 1 190 ? -15.263 2.595 9.811 1.00 78.94 190 LEU A C 1
ATOM 1541 O O . LEU A 1 190 ? -14.511 2.431 10.771 1.00 78.94 190 LEU A O 1
ATOM 1545 N N . VAL A 1 191 ? -16.314 1.810 9.566 1.00 83.25 191 VAL A N 1
ATOM 1546 C CA . VAL A 1 191 ? -16.660 0.626 10.361 1.00 83.25 191 VAL A CA 1
ATOM 1547 C C . VAL A 1 191 ? -15.513 -0.380 10.338 1.00 83.25 191 VAL A C 1
ATOM 1549 O O . VAL A 1 191 ? -14.990 -0.729 11.394 1.00 83.25 191 VAL A O 1
ATOM 1552 N N . MET A 1 192 ? -15.043 -0.747 9.145 1.00 84.12 192 MET A N 1
ATOM 1553 C CA . MET A 1 192 ? -13.948 -1.705 8.990 1.00 84.12 192 MET A CA 1
ATOM 1554 C C . MET A 1 192 ? -12.654 -1.220 9.659 1.00 84.12 192 MET A C 1
ATOM 1556 O O . MET A 1 192 ? -11.973 -1.984 10.341 1.00 84.12 192 MET A O 1
ATOM 1560 N N . ALA A 1 193 ? -12.318 0.066 9.523 1.00 87.44 193 ALA A N 1
ATOM 1561 C CA . ALA A 1 193 ? -11.157 0.633 10.204 1.00 87.44 193 ALA A CA 1
ATOM 1562 C C . ALA A 1 193 ? -11.287 0.553 11.734 1.00 87.44 193 ALA A C 1
ATOM 1564 O O . ALA A 1 193 ? -10.302 0.246 12.410 1.00 87.44 193 ALA A O 1
ATOM 1565 N N . ALA A 1 194 ? -12.484 0.789 12.284 1.00 89.62 194 ALA A N 1
ATOM 1566 C CA . ALA A 1 194 ? -12.743 0.643 13.714 1.00 89.62 194 ALA A CA 1
ATOM 1567 C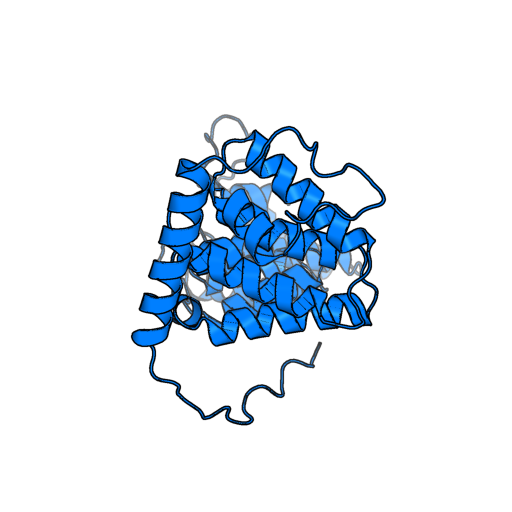 C . ALA A 1 194 ? -12.520 -0.802 14.181 1.00 89.62 194 ALA A C 1
ATOM 1569 O O . ALA A 1 194 ? -11.828 -1.019 15.174 1.00 89.62 194 ALA A O 1
ATOM 1570 N N . GLU A 1 195 ? -13.056 -1.780 13.451 1.00 90.62 195 GLU A N 1
ATOM 1571 C CA . GLU A 1 195 ? -12.927 -3.208 13.765 1.00 90.62 195 GLU A CA 1
ATOM 1572 C C . GLU A 1 195 ? -11.478 -3.689 13.703 1.00 90.62 195 GLU A C 1
ATOM 1574 O O . GLU A 1 195 ? -11.012 -4.378 14.613 1.00 90.62 195 GLU A O 1
ATOM 1579 N N . ILE A 1 196 ? -10.743 -3.299 12.658 1.00 92.31 196 ILE A N 1
ATOM 1580 C CA . ILE A 1 196 ? -9.327 -3.640 12.491 1.00 92.31 196 ILE A CA 1
ATOM 1581 C C . ILE A 1 196 ? -8.503 -3.059 13.645 1.00 92.31 196 ILE A C 1
ATOM 1583 O O . ILE A 1 196 ? -7.736 -3.782 14.282 1.00 92.31 196 ILE A O 1
ATOM 1587 N N . ILE A 1 197 ? -8.670 -1.768 13.955 1.00 93.62 197 ILE A N 1
ATOM 1588 C CA . ILE A 1 197 ? -7.915 -1.121 15.038 1.00 93.62 197 ILE A CA 1
ATOM 1589 C C . ILE A 1 197 ? -8.297 -1.722 16.393 1.00 93.62 197 ILE A C 1
ATOM 1591 O O . ILE A 1 197 ? -7.414 -1.987 17.208 1.00 93.62 197 ILE A O 1
ATOM 1595 N N . HIS A 1 198 ? -9.584 -1.980 16.633 1.00 93.56 198 HIS A N 1
ATOM 1596 C CA . HIS A 1 198 ? -10.043 -2.638 17.852 1.00 93.56 198 HIS A CA 1
ATOM 1597 C C . HIS A 1 198 ? -9.396 -4.019 18.002 1.00 93.56 198 HIS A C 1
ATOM 1599 O O . HIS A 1 198 ? -8.831 -4.329 19.049 1.00 93.56 198 HIS A O 1
ATOM 1605 N N . SER A 1 199 ? -9.393 -4.816 16.932 1.00 93.62 199 SER A N 1
ATOM 1606 C CA . SER A 1 199 ? -8.720 -6.113 16.891 1.00 93.62 199 SER A CA 1
ATOM 1607 C C . SER A 1 199 ? -7.241 -5.987 17.255 1.00 93.62 199 SER A C 1
ATOM 1609 O O . SER A 1 199 ? -6.780 -6.656 18.180 1.00 93.62 199 SER A O 1
ATOM 1611 N N . TRP A 1 200 ? -6.511 -5.044 16.648 1.00 94.88 200 TRP A N 1
ATOM 1612 C CA . TRP A 1 200 ? -5.116 -4.774 17.007 1.00 94.88 200 TRP A CA 1
ATOM 1613 C C . TRP A 1 200 ? -4.944 -4.427 18.487 1.00 94.88 200 TRP A C 1
ATOM 1615 O O . TRP A 1 200 ? -4.036 -4.964 19.122 1.00 94.88 200 TRP A O 1
ATOM 1625 N N . MET A 1 201 ? -5.823 -3.590 19.049 1.00 94.38 201 MET A N 1
ATOM 1626 C CA . MET A 1 201 ? -5.798 -3.173 20.458 1.00 94.38 201 MET A CA 1
AT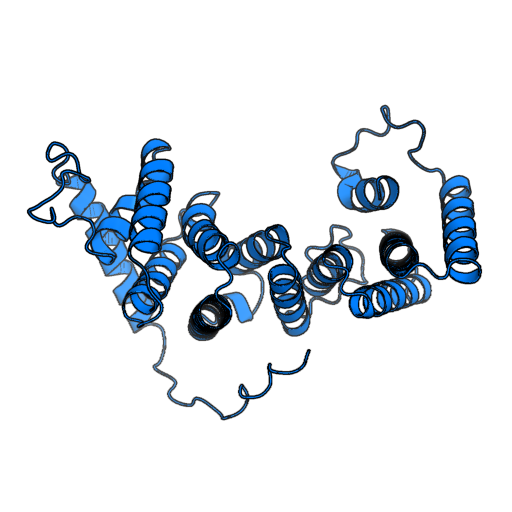OM 1627 C C . MET A 1 201 ? -5.955 -4.333 21.447 1.00 94.38 201 MET A C 1
ATOM 1629 O O . MET A 1 201 ? -5.447 -4.243 22.563 1.00 94.38 201 MET A O 1
ATOM 1633 N N . THR A 1 202 ? -6.629 -5.415 21.051 1.00 93.44 202 THR A N 1
ATOM 1634 C CA . THR A 1 202 ? -6.797 -6.615 21.892 1.00 93.44 202 THR A CA 1
ATOM 1635 C C . THR A 1 202 ? -5.588 -7.554 21.878 1.00 93.44 202 THR A C 1
ATOM 1637 O O . THR A 1 202 ? -5.499 -8.461 22.706 1.00 93.44 202 THR A O 1
ATOM 1640 N N . THR A 1 203 ? -4.633 -7.348 20.967 1.00 93.44 203 THR A N 1
ATOM 1641 C CA . THR A 1 203 ? -3.427 -8.181 20.885 1.00 93.44 203 THR A CA 1
ATOM 1642 C C . THR A 1 203 ? -2.402 -7.813 21.961 1.00 93.44 203 THR A C 1
ATOM 1644 O O . THR A 1 203 ? -2.274 -6.656 22.363 1.00 93.44 203 THR A O 1
ATOM 1647 N N . SER A 1 204 ? -1.566 -8.776 22.365 1.00 94.56 204 SER A N 1
ATOM 1648 C CA . SER A 1 204 ? -0.429 -8.528 23.271 1.00 94.56 204 SER A CA 1
ATOM 1649 C C . SER A 1 204 ? 0.661 -7.634 22.663 1.00 94.56 204 SER A C 1
ATOM 1651 O O . SER A 1 204 ? 1.519 -7.114 23.377 1.00 94.56 204 SER A O 1
ATOM 1653 N N . TYR A 1 205 ? 0.629 -7.442 21.345 1.00 93.88 205 TYR A N 1
ATOM 1654 C CA . TYR A 1 205 ? 1.549 -6.591 20.603 1.00 93.88 205 TYR A CA 1
ATOM 1655 C C . TYR A 1 205 ? 1.197 -5.101 20.680 1.00 93.88 205 TYR A C 1
ATOM 1657 O O . TYR A 1 205 ? 2.041 -4.248 20.377 1.00 93.88 205 TYR A O 1
ATOM 1665 N N . TRP A 1 206 ? -0.030 -4.763 21.087 1.00 94.38 206 TRP A N 1
ATOM 1666 C CA . TRP A 1 206 ? -0.460 -3.378 21.194 1.00 94.38 206 TRP A CA 1
ATOM 1667 C C . TRP A 1 206 ? 0.221 -2.667 22.366 1.00 94.38 206 TRP A C 1
ATOM 1669 O O . TRP A 1 206 ? 0.088 -3.042 23.529 1.00 94.38 206 TRP A O 1
ATOM 1679 N N . LYS A 1 207 ? 0.957 -1.594 22.063 1.00 92.75 207 LYS A N 1
ATOM 1680 C CA . LYS A 1 207 ? 1.685 -0.789 23.052 1.00 92.75 207 LYS A CA 1
ATOM 1681 C C . LYS A 1 207 ? 0.947 0.533 23.308 1.00 92.75 207 LYS A C 1
ATOM 1683 O O . LYS A 1 207 ? 0.432 1.122 22.358 1.00 92.75 207 LYS A O 1
ATOM 1688 N N . PRO A 1 208 ? 1.005 1.107 24.528 1.00 93.06 208 PRO A N 1
ATOM 1689 C CA . PRO A 1 208 ? 0.343 2.381 24.850 1.00 93.06 208 PRO A CA 1
ATOM 1690 C C . PRO A 1 208 ? 0.694 3.556 23.922 1.00 93.06 208 PRO A C 1
ATOM 1692 O O . PRO A 1 208 ? -0.105 4.471 23.735 1.00 93.06 208 PRO A O 1
ATOM 1695 N N . ARG A 1 209 ? 1.889 3.547 23.316 1.00 93.19 209 ARG A N 1
ATOM 1696 C CA . ARG A 1 209 ? 2.287 4.557 22.320 1.00 93.19 209 ARG A CA 1
ATOM 1697 C C . ARG A 1 209 ? 1.420 4.528 21.054 1.00 93.19 209 ARG A C 1
ATOM 1699 O O . ARG A 1 209 ? 1.222 5.580 20.461 1.00 93.19 209 ARG A O 1
ATOM 1706 N N . TYR A 1 210 ? 0.900 3.365 20.655 1.00 93.38 210 TYR A N 1
ATOM 1707 C CA . TYR A 1 210 ? 0.032 3.239 19.483 1.00 93.38 210 TYR A CA 1
ATOM 1708 C C . TYR A 1 210 ? -1.353 3.815 19.770 1.00 93.38 210 TYR A C 1
ATOM 1710 O O . TYR A 1 210 ? -1.870 4.544 18.935 1.00 93.38 210 TYR A O 1
ATOM 1718 N N . THR A 1 211 ? -1.891 3.631 20.983 1.00 93.12 211 THR A N 1
ATOM 1719 C CA . THR A 1 211 ? -3.113 4.329 21.427 1.00 93.12 211 THR A CA 1
ATOM 1720 C C . THR A 1 211 ? -2.971 5.844 21.294 1.00 93.12 211 THR A C 1
ATOM 1722 O O . THR A 1 211 ? -3.816 6.486 20.678 1.00 93.12 211 THR A O 1
ATOM 1725 N N . ARG A 1 212 ? -1.867 6.413 21.804 1.00 92.31 212 ARG A N 1
ATOM 1726 C CA . ARG A 1 212 ? -1.600 7.858 21.685 1.00 92.31 212 ARG A CA 1
ATOM 1727 C C . ARG A 1 212 ? -1.501 8.311 20.231 1.00 92.31 212 ARG A C 1
ATOM 1729 O O . ARG A 1 212 ? -1.932 9.410 19.904 1.00 92.31 212 ARG A O 1
ATOM 1736 N N . LEU A 1 213 ? -0.936 7.473 19.362 1.00 92.44 213 LEU A N 1
ATOM 1737 C CA . LEU A 1 213 ? -0.816 7.776 17.942 1.00 92.44 213 LEU A CA 1
ATOM 1738 C C . LEU A 1 213 ? -2.181 7.784 17.238 1.00 92.44 213 LEU A C 1
ATOM 1740 O O . LEU A 1 213 ? -2.469 8.724 16.504 1.00 92.44 213 LEU A O 1
ATOM 1744 N N . VAL A 1 214 ? -3.028 6.777 17.490 1.00 92.56 214 VAL A N 1
ATOM 1745 C CA . VAL A 1 214 ? -4.406 6.739 16.970 1.00 92.56 214 VAL A CA 1
ATOM 1746 C C . VAL A 1 214 ? -5.158 7.990 17.424 1.00 92.56 214 VAL A C 1
ATOM 1748 O O . VAL A 1 214 ? -5.721 8.690 16.590 1.00 92.56 214 VAL A O 1
ATOM 1751 N N . GLN A 1 215 ? -5.108 8.319 18.719 1.00 91.50 215 GLN A N 1
ATOM 1752 C CA . GLN A 1 215 ? -5.735 9.527 19.265 1.00 91.50 215 GLN A CA 1
ATOM 1753 C C . GLN A 1 215 ? -5.229 10.797 18.571 1.00 91.50 215 GLN A C 1
ATOM 1755 O O . GLN A 1 215 ? -6.038 11.594 18.108 1.00 91.50 215 GLN A O 1
ATOM 1760 N N . GLY A 1 216 ? -3.910 10.947 18.408 1.00 91.06 216 GLY A N 1
ATOM 1761 C CA . GLY A 1 216 ? -3.320 12.102 17.729 1.00 91.06 216 GLY A CA 1
ATOM 1762 C C . GLY A 1 216 ? -3.785 12.258 16.278 1.00 91.06 216 GLY A C 1
ATOM 1763 O O . GLY A 1 216 ? -4.099 13.371 15.853 1.00 91.06 216 GLY A O 1
ATOM 1764 N N . TYR A 1 217 ? -3.890 11.160 15.521 1.00 90.88 217 TYR A N 1
ATOM 1765 C CA . TYR A 1 217 ? -4.434 11.209 14.161 1.00 90.88 217 TYR A CA 1
ATOM 1766 C C . TYR A 1 217 ? -5.933 11.523 14.144 1.00 90.88 217 TYR A C 1
ATOM 1768 O O . TYR A 1 217 ? -6.361 12.340 13.332 1.00 90.88 217 TYR A O 1
ATOM 1776 N N . LEU A 1 218 ? -6.730 10.939 15.044 1.00 89.88 218 LEU A N 1
ATOM 1777 C CA . LEU A 1 218 ? -8.158 11.250 15.143 1.00 89.88 218 LEU A CA 1
ATOM 1778 C C . LEU A 1 218 ? -8.395 12.722 15.504 1.00 89.88 218 LEU A C 1
ATOM 1780 O O . LEU A 1 218 ? -9.224 13.372 14.879 1.00 89.88 218 LEU A O 1
ATOM 1784 N N . GLU A 1 219 ? -7.629 13.283 16.440 1.00 89.31 219 GLU A N 1
ATOM 1785 C CA . GLU A 1 219 ? -7.688 14.709 16.781 1.00 89.31 219 GLU A CA 1
ATOM 1786 C C . GLU A 1 219 ? -7.286 15.604 15.603 1.00 89.31 219 GLU A C 1
ATOM 1788 O O . GLU A 1 219 ? -7.887 16.659 15.383 1.00 89.31 219 GLU A O 1
ATOM 1793 N N . GLN A 1 220 ? -6.259 15.209 14.841 1.00 89.75 220 GLN A N 1
ATOM 1794 C CA . GLN A 1 220 ? -5.832 15.937 13.648 1.00 89.75 220 GLN A CA 1
ATOM 1795 C C . GLN A 1 220 ? -6.946 15.974 12.596 1.00 89.75 220 GLN A C 1
ATOM 1797 O O . GLN A 1 220 ? -7.212 17.035 12.033 1.00 89.75 220 GLN A O 1
ATOM 1802 N N . GLU A 1 221 ? -7.595 14.842 12.332 1.00 87.44 221 GLU A N 1
ATOM 1803 C CA . GLU A 1 221 ? -8.687 14.756 11.362 1.00 87.44 221 GLU A CA 1
ATOM 1804 C C . GLU A 1 221 ? -9.954 15.462 11.869 1.00 87.44 221 GLU A C 1
ATOM 1806 O O . GLU A 1 221 ? -10.603 16.182 11.110 1.00 87.44 221 GLU A O 1
ATOM 1811 N N . GLN A 1 222 ? -10.251 15.393 13.168 1.00 86.38 222 GLN A N 1
ATOM 1812 C CA . GLN A 1 222 ? -11.366 16.125 13.768 1.00 86.38 222 GLN A CA 1
ATOM 1813 C C . GLN A 1 222 ? -11.195 17.642 13.604 1.00 86.38 222 GLN A C 1
ATOM 1815 O O . GLN A 1 222 ? -12.144 18.338 13.245 1.00 86.38 222 GLN A O 1
ATOM 1820 N N . LYS A 1 223 ? -9.973 18.167 13.790 1.00 88.12 223 LYS A N 1
ATOM 1821 C CA . LYS A 1 223 ? -9.648 19.591 13.558 1.00 88.12 223 LYS A CA 1
ATOM 1822 C C . LYS A 1 223 ? -9.843 20.027 12.102 1.00 88.12 223 LYS A C 1
ATOM 1824 O O . LYS A 1 223 ? -10.035 21.215 11.861 1.00 88.12 223 LYS A O 1
ATOM 1829 N N . LYS A 1 224 ? -9.815 19.093 11.145 1.00 87.44 224 LYS A N 1
ATOM 1830 C CA . LYS A 1 224 ? -10.136 19.344 9.729 1.00 87.44 224 LYS A CA 1
ATOM 1831 C C . LYS A 1 224 ? -11.643 19.296 9.435 1.00 87.44 224 LYS A C 1
ATOM 1833 O O . LYS A 1 224 ? -12.036 19.532 8.299 1.00 87.44 224 LYS A O 1
ATOM 1838 N N . GLY A 1 225 ? -12.482 19.014 10.436 1.00 86.19 225 GLY A N 1
ATOM 1839 C CA . GLY A 1 225 ? -13.938 18.927 10.297 1.00 86.19 225 GLY A CA 1
ATOM 1840 C C . GLY A 1 225 ? -14.460 17.534 9.934 1.00 86.19 225 GLY A C 1
ATOM 1841 O O . GLY A 1 225 ? -15.628 17.399 9.569 1.00 86.19 225 GLY A O 1
ATOM 1842 N N . ASN A 1 226 ? -13.629 16.493 10.034 1.00 85.69 226 ASN A N 1
ATOM 1843 C CA . ASN A 1 226 ? -14.007 15.136 9.650 1.00 85.69 226 ASN A CA 1
ATOM 1844 C C . ASN A 1 226 ? -14.862 14.451 10.727 1.00 85.69 226 ASN A C 1
ATOM 1846 O O . ASN A 1 226 ? -14.339 13.836 11.649 1.00 85.69 226 ASN A O 1
ATOM 1850 N N . GLN A 1 227 ? -16.188 14.514 10.593 1.00 82.69 227 GLN A N 1
ATOM 1851 C CA . GLN A 1 227 ? -17.141 13.998 11.594 1.00 82.69 227 GLN A CA 1
ATOM 1852 C C . GLN A 1 227 ? -17.000 12.494 11.888 1.00 82.69 227 GLN A C 1
ATOM 1854 O O . GLN A 1 227 ? -17.218 12.068 13.021 1.00 82.69 227 GLN A O 1
ATOM 1859 N N . GLY A 1 228 ? -16.551 11.686 10.918 1.00 82.38 228 GLY A N 1
ATOM 1860 C CA . GLY A 1 228 ? -16.330 10.246 11.117 1.00 82.38 228 GLY A CA 1
ATOM 1861 C C . GLY A 1 228 ? -15.325 9.907 12.228 1.00 82.38 228 GLY A C 1
ATOM 1862 O O . GLY A 1 228 ? -15.371 8.806 12.777 1.00 82.38 228 GLY A O 1
ATOM 1863 N N . THR A 1 229 ? -14.483 10.858 12.658 1.00 86.50 229 THR A N 1
ATOM 1864 C CA . THR A 1 229 ? -13.591 10.644 13.807 1.00 86.50 229 THR A CA 1
ATOM 1865 C C . THR A 1 229 ? -14.361 10.430 15.103 1.00 86.50 229 THR A C 1
ATOM 1867 O O . THR A 1 229 ? -13.873 9.720 15.976 1.00 86.50 229 THR A O 1
ATOM 1870 N N . LEU A 1 230 ? -15.561 11.012 15.238 1.00 85.00 230 LEU A N 1
ATOM 1871 C CA . LEU A 1 230 ? -16.419 10.826 16.412 1.00 85.00 230 LEU A CA 1
ATOM 1872 C C . LEU A 1 230 ? -16.834 9.363 16.569 1.00 85.00 230 LEU A C 1
ATOM 1874 O O . LEU A 1 230 ? -16.771 8.819 17.670 1.00 85.00 230 LEU A O 1
ATOM 1878 N N . TYR A 1 231 ? -17.183 8.716 15.456 1.00 87.12 231 TYR A N 1
ATOM 1879 C CA . TYR A 1 231 ? -17.509 7.296 15.434 1.00 87.12 231 TYR A CA 1
ATOM 1880 C C . TYR A 1 231 ? -16.309 6.438 15.851 1.00 87.12 231 TYR A C 1
ATOM 1882 O O . TYR A 1 231 ? -16.446 5.571 16.712 1.00 87.12 231 TYR A O 1
ATOM 1890 N N . LEU A 1 232 ? -15.111 6.724 15.327 1.00 88.50 232 LEU A N 1
ATOM 1891 C CA . LEU A 1 232 ? -13.897 6.003 15.727 1.00 88.50 232 LEU A CA 1
ATOM 1892 C C . LEU A 1 232 ? -13.551 6.219 17.208 1.00 88.50 232 LEU A C 1
ATOM 1894 O O . LEU A 1 232 ? -13.215 5.260 17.899 1.00 88.50 232 LEU A O 1
ATOM 1898 N N . PHE A 1 233 ? -13.673 7.442 17.731 1.00 89.56 233 PHE A N 1
ATOM 1899 C CA . PHE A 1 233 ? -13.470 7.708 19.159 1.00 89.56 233 PHE A CA 1
ATOM 1900 C C . PHE A 1 233 ? -14.445 6.925 20.045 1.00 89.56 233 PHE A C 1
ATOM 1902 O O . PHE A 1 233 ? -14.037 6.413 21.090 1.00 89.56 233 PHE A O 1
ATOM 1909 N N . TYR A 1 234 ? -15.708 6.826 19.623 1.00 89.25 234 TYR A N 1
ATOM 1910 C CA . TYR A 1 234 ? -16.737 6.048 20.306 1.00 89.25 234 TYR A CA 1
ATOM 1911 C C . TYR A 1 234 ? -16.431 4.544 20.268 1.00 89.25 234 TYR A C 1
ATOM 1913 O O . TYR A 1 234 ? -16.342 3.910 21.320 1.00 89.25 234 TYR A O 1
ATOM 1921 N N . LYS A 1 235 ? -16.203 3.973 19.077 1.00 90.00 235 LYS A N 1
ATOM 1922 C CA . LYS A 1 235 ? -15.960 2.531 18.905 1.00 90.00 235 LYS A CA 1
ATOM 1923 C C . LYS A 1 235 ? -14.690 2.038 19.587 1.00 90.00 235 LYS A C 1
ATOM 1925 O O . LYS A 1 235 ? -14.662 0.916 20.084 1.00 90.00 235 LYS A O 1
ATOM 1930 N N . LEU A 1 236 ? -13.650 2.866 19.629 1.00 90.25 236 LEU A N 1
ATOM 1931 C CA . LEU A 1 236 ? -12.377 2.523 20.267 1.00 90.25 236 LEU A CA 1
ATOM 1932 C C . LEU A 1 236 ? -12.353 2.831 21.776 1.00 90.25 236 LEU A C 1
ATOM 1934 O O . LEU A 1 236 ? -11.307 2.708 22.408 1.00 90.25 236 LEU A O 1
ATOM 1938 N N . ASP A 1 237 ? -13.494 3.222 22.355 1.00 89.25 237 ASP A N 1
ATOM 1939 C CA . ASP A 1 237 ? -13.674 3.571 23.771 1.00 89.25 237 ASP A CA 1
ATOM 1940 C C . ASP A 1 237 ? -12.728 4.675 24.276 1.00 89.25 237 ASP A C 1
ATOM 1942 O O . ASP A 1 237 ? -12.382 4.761 25.455 1.00 89.25 237 ASP A O 1
ATOM 1946 N N . PHE A 1 238 ? -12.299 5.564 23.382 1.00 86.19 238 PHE A N 1
ATOM 1947 C CA . PHE A 1 238 ? -11.437 6.689 23.739 1.00 86.19 238 PHE A CA 1
ATOM 1948 C C . PHE A 1 238 ? -12.208 7.841 24.379 1.00 86.19 238 PHE A C 1
ATOM 1950 O O . PHE A 1 238 ? -11.599 8.693 25.020 1.00 86.19 238 PHE A O 1
ATOM 1957 N N . SER A 1 239 ? -13.536 7.855 24.253 1.00 69.12 239 SER A N 1
ATOM 1958 C CA . SER A 1 239 ? -14.409 8.872 24.843 1.00 69.12 239 SER A CA 1
ATOM 1959 C C . SER A 1 239 ? -14.536 8.781 26.367 1.00 69.12 239 SER A C 1
ATOM 1961 O O . SER A 1 239 ? -14.967 9.746 27.000 1.00 69.12 239 SER A O 1
ATOM 1963 N N . LYS A 1 240 ? -14.194 7.645 26.990 1.00 65.12 240 LYS A N 1
ATOM 1964 C CA . LYS A 1 240 ? -14.230 7.526 28.452 1.00 65.12 240 LYS A CA 1
ATOM 1965 C C . LYS A 1 240 ? -12.997 8.202 29.033 1.00 65.12 240 LYS A C 1
ATOM 1967 O O . LYS A 1 240 ? -11.871 7.768 28.803 1.00 65.12 240 LYS A O 1
ATOM 1972 N N . SER A 1 241 ? -13.210 9.267 29.807 1.00 53.16 241 SER A N 1
ATOM 1973 C CA . SER A 1 241 ? -12.140 9.929 30.549 1.00 53.16 241 SER A CA 1
ATOM 1974 C C . SER A 1 241 ? -11.451 8.902 31.446 1.00 53.16 241 SER A C 1
ATOM 1976 O O . SER A 1 241 ? -12.012 8.487 32.465 1.00 53.16 241 SER A O 1
ATOM 1978 N N . SER A 1 242 ? -10.243 8.476 31.079 1.00 49.00 242 SER A N 1
ATOM 1979 C CA . SER A 1 242 ? -9.402 7.742 32.011 1.00 49.00 242 SER A CA 1
ATOM 1980 C C . SER A 1 242 ? -9.155 8.672 33.197 1.00 49.00 242 SER A C 1
ATOM 1982 O O . SER A 1 242 ? -8.792 9.839 33.042 1.00 49.00 242 SER A O 1
ATOM 1984 N N . THR A 1 243 ? -9.425 8.179 34.397 1.00 47.53 243 THR A N 1
ATOM 1985 C CA . THR A 1 243 ? -9.470 8.921 35.665 1.00 47.53 243 THR A CA 1
ATOM 1986 C C . THR A 1 243 ? -8.129 9.536 36.105 1.00 47.53 243 THR A C 1
ATOM 1988 O O . THR A 1 243 ? -7.993 9.933 37.256 1.00 47.53 243 THR A O 1
ATOM 1991 N N . GLY A 1 244 ? -7.134 9.647 35.219 1.00 42.22 244 GLY A N 1
ATOM 1992 C CA . GLY A 1 244 ? -5.782 10.090 35.563 1.00 42.22 244 GLY A CA 1
ATOM 1993 C C . GLY A 1 244 ? -5.105 11.064 34.601 1.00 42.22 244 GLY A C 1
ATOM 1994 O O . GLY A 1 244 ? -4.104 11.651 34.991 1.00 42.22 244 GLY A O 1
ATOM 1995 N N . THR A 1 245 ? -5.611 11.298 33.385 1.00 42.84 245 THR A N 1
ATOM 1996 C CA . THR A 1 245 ? -5.030 12.326 32.498 1.00 42.84 245 THR A CA 1
ATOM 1997 C C . THR A 1 245 ? -6.074 12.876 31.529 1.00 42.84 245 THR A C 1
ATOM 1999 O O . THR A 1 245 ? -6.651 12.143 30.731 1.00 42.84 245 THR A O 1
ATOM 2002 N N . HIS A 1 246 ? -6.315 14.185 31.610 1.00 39.47 246 HIS A N 1
ATOM 2003 C CA . HIS A 1 246 ? -7.234 14.943 30.759 1.00 39.47 246 HIS A CA 1
ATOM 2004 C C . HIS A 1 246 ? -6.735 14.999 29.304 1.00 39.47 246 HIS A C 1
ATOM 2006 O O . HIS A 1 246 ? -6.134 15.990 28.901 1.00 39.47 246 HIS A O 1
ATOM 2012 N N . PHE A 1 247 ? -6.946 13.942 28.519 1.00 44.25 247 PHE A N 1
ATOM 2013 C CA . PHE A 1 247 ? -6.646 13.960 27.079 1.00 44.25 247 PHE A CA 1
ATOM 2014 C C . PHE A 1 247 ? -7.879 14.288 26.236 1.00 44.25 247 PHE A C 1
ATOM 2016 O O . PHE A 1 247 ? -7.809 15.154 25.369 1.00 44.25 247 PHE A O 1
ATOM 2023 N N . PHE A 1 248 ? -9.050 13.757 26.593 1.00 42.59 248 PHE A N 1
ATOM 2024 C CA . PHE A 1 248 ? -10.291 14.438 26.245 1.00 42.59 248 PHE A CA 1
ATOM 2025 C C . PHE A 1 248 ? -10.430 15.635 27.171 1.00 42.59 248 PHE A C 1
ATOM 2027 O O . PHE A 1 248 ? -10.707 15.493 28.365 1.00 42.59 248 PHE A O 1
ATOM 2034 N N . ASN A 1 249 ? -10.200 16.827 26.628 1.00 44.03 249 ASN A N 1
ATOM 2035 C CA . ASN A 1 249 ? -10.598 18.049 27.298 1.00 44.03 249 ASN A CA 1
ATOM 2036 C C . ASN A 1 249 ? -12.094 17.886 27.610 1.00 44.03 249 ASN A C 1
ATOM 2038 O O . ASN A 1 249 ? -12.909 17.774 26.694 1.00 44.03 249 ASN A O 1
ATOM 2042 N N . SER A 1 250 ? -12.448 17.816 28.891 1.00 43.47 250 SER A N 1
ATOM 2043 C CA . SER A 1 250 ? -13.786 17.519 29.430 1.00 43.47 250 SER A CA 1
ATOM 2044 C C . SER A 1 250 ? -14.869 18.543 29.048 1.00 43.47 250 SER A C 1
ATOM 2046 O O . SER A 1 250 ? -15.932 18.590 29.658 1.00 43.47 250 SER A O 1
ATOM 2048 N N . LYS A 1 251 ? -14.601 19.388 28.049 1.00 46.09 251 LYS A N 1
ATOM 2049 C CA . LYS A 1 251 ? -15.455 20.471 27.569 1.00 46.09 251 LYS A CA 1
ATOM 2050 C C . LYS A 1 251 ? -16.291 20.125 26.340 1.00 46.09 251 LYS A C 1
ATOM 2052 O O . LYS A 1 251 ? -17.226 20.864 26.068 1.00 46.09 251 LYS A O 1
ATOM 2057 N N . ASN A 1 252 ? -16.021 19.017 25.651 1.00 56.88 252 ASN A N 1
ATOM 2058 C CA . ASN A 1 252 ? -16.842 18.582 24.520 1.00 56.88 252 ASN A CA 1
ATOM 2059 C C . ASN A 1 252 ? -17.561 17.282 24.875 1.00 56.88 252 ASN A C 1
ATOM 2061 O O . ASN A 1 252 ? -17.211 16.206 24.397 1.00 56.88 252 ASN A O 1
ATOM 2065 N N . SER A 1 253 ? -18.565 17.380 25.747 1.00 70.19 253 SER A N 1
ATOM 2066 C CA . SER A 1 253 ? -19.635 16.385 25.752 1.00 70.19 253 SER A CA 1
ATOM 2067 C C . SER A 1 253 ? -20.175 16.266 24.325 1.00 70.19 253 SER A C 1
ATOM 2069 O O . SER A 1 253 ? -20.498 17.297 23.731 1.00 70.19 253 SER A O 1
ATOM 2071 N N . LEU A 1 254 ? -20.257 15.044 23.789 1.00 79.56 254 LEU A N 1
ATOM 2072 C CA . LEU A 1 254 ? -20.907 14.790 22.499 1.00 79.56 254 LEU A CA 1
ATOM 2073 C C . LEU A 1 254 ? -22.282 15.465 22.501 1.00 79.56 254 LEU A C 1
ATOM 2075 O O . LEU A 1 254 ? -23.077 15.264 23.425 1.00 79.56 254 LEU A O 1
ATOM 2079 N N . SER A 1 255 ? -22.531 16.306 21.503 1.00 85.75 255 SER A N 1
ATOM 2080 C CA . SER A 1 255 ? -23.825 16.949 21.318 1.00 85.75 255 SER A CA 1
ATOM 2081 C C . SER A 1 255 ? -24.890 15.910 20.951 1.00 85.75 255 SER A C 1
ATOM 2083 O O . SER A 1 255 ? -24.585 14.785 20.548 1.00 85.75 255 SER A O 1
ATOM 2085 N N . ASN A 1 256 ? -26.169 16.274 21.061 1.00 86.69 256 ASN A N 1
ATOM 2086 C CA . ASN A 1 256 ? -27.250 15.394 20.605 1.00 86.69 256 ASN A CA 1
ATOM 2087 C C . ASN A 1 256 ? -27.130 15.051 19.112 1.00 86.69 256 ASN A C 1
ATOM 2089 O O . ASN A 1 256 ? -27.537 13.964 18.709 1.00 86.69 256 ASN A O 1
ATOM 2093 N N . ASP A 1 257 ? -26.586 15.954 18.296 1.00 85.94 257 ASP A N 1
ATOM 2094 C CA . ASP A 1 257 ? -26.414 15.712 16.865 1.00 85.94 257 ASP A CA 1
ATOM 2095 C C . ASP A 1 257 ? -25.222 14.785 16.583 1.00 85.94 257 ASP A C 1
ATOM 2097 O O . ASP A 1 257 ? -25.337 13.907 15.728 1.00 85.94 257 ASP A O 1
ATOM 2101 N N . ASP A 1 258 ? -24.149 14.867 17.378 1.00 84.69 258 ASP A N 1
ATOM 2102 C CA . ASP A 1 258 ? -23.039 13.902 17.328 1.00 84.69 258 ASP A CA 1
ATOM 2103 C C . ASP A 1 258 ? -23.527 12.480 17.644 1.00 84.69 258 ASP A C 1
ATOM 2105 O O . ASP A 1 258 ? -23.164 11.516 16.968 1.00 84.69 258 ASP A O 1
ATOM 2109 N N . TRP A 1 259 ? -24.398 12.338 18.649 1.00 86.12 259 TRP A N 1
ATOM 2110 C CA . TRP A 1 259 ? -24.993 11.047 19.000 1.00 86.12 259 TRP A CA 1
ATOM 2111 C C . TRP A 1 259 ? -25.886 10.485 17.898 1.00 86.12 259 TRP A C 1
ATOM 2113 O O . TRP A 1 259 ? -25.813 9.288 17.620 1.00 86.12 259 TRP A O 1
ATOM 2123 N N . LYS A 1 260 ? -26.700 11.325 17.249 1.00 86.81 260 LYS A N 1
ATOM 2124 C CA . LYS A 1 260 ? -27.511 10.897 16.098 1.00 86.81 260 LYS A CA 1
ATOM 2125 C C . LYS A 1 260 ? -26.633 10.405 14.950 1.00 86.81 260 LYS A C 1
ATOM 2127 O O . LYS A 1 260 ? -26.962 9.390 14.347 1.00 86.81 260 LYS A O 1
ATOM 2132 N N . PHE A 1 261 ? -25.522 11.090 14.675 1.00 85.94 261 PHE A N 1
ATOM 2133 C CA . PHE A 1 261 ? -24.561 10.675 13.653 1.00 85.94 261 PHE A CA 1
ATOM 2134 C C . PHE A 1 261 ? -23.905 9.326 13.983 1.00 85.94 261 PHE A C 1
ATOM 2136 O O . PHE A 1 261 ? -23.825 8.444 13.133 1.00 85.94 261 PHE A O 1
ATOM 2143 N N . ILE A 1 262 ? -23.482 9.114 15.233 1.00 85.19 262 ILE A N 1
ATOM 2144 C CA . ILE A 1 262 ? -22.943 7.811 15.655 1.00 85.19 262 ILE A CA 1
ATOM 2145 C C . ILE A 1 262 ? -24.002 6.714 15.476 1.00 85.19 262 ILE A C 1
ATOM 2147 O O . ILE A 1 262 ? -23.709 5.655 14.927 1.00 85.19 262 ILE A O 1
ATOM 2151 N N . GLN A 1 263 ? -25.245 6.973 15.893 1.00 87.62 263 GLN A N 1
ATOM 2152 C CA . GLN A 1 263 ? -26.348 6.019 15.761 1.00 87.62 263 GLN A CA 1
ATOM 2153 C C . GLN A 1 263 ? -26.698 5.695 14.304 1.00 87.62 263 GLN A C 1
ATOM 2155 O O . GLN A 1 263 ? -27.061 4.552 14.030 1.00 87.62 263 GLN A O 1
ATOM 2160 N N . SER A 1 264 ? -26.582 6.650 13.374 1.00 86.94 264 SER A N 1
ATOM 2161 C CA . SER A 1 264 ? -26.827 6.373 11.955 1.00 86.94 264 SER A CA 1
ATOM 2162 C C . SER A 1 264 ? -25.783 5.421 11.375 1.00 86.94 264 SER A C 1
ATOM 2164 O O . SER A 1 264 ? -26.164 4.478 10.686 1.00 86.94 264 SER A O 1
ATOM 2166 N N . ILE A 1 265 ? -24.502 5.588 11.732 1.00 82.06 265 ILE A N 1
ATOM 2167 C CA . ILE A 1 265 ? -23.437 4.670 11.295 1.00 82.06 265 ILE A CA 1
ATOM 2168 C C . ILE A 1 265 ? -23.643 3.269 11.890 1.00 82.06 265 ILE A C 1
ATOM 2170 O O . ILE A 1 265 ? -23.510 2.271 11.187 1.00 82.06 265 ILE A O 1
ATOM 2174 N N . GLU A 1 266 ? -24.006 3.167 13.174 1.00 86.00 266 GLU A N 1
ATOM 2175 C CA . GLU A 1 266 ? -24.316 1.874 13.813 1.00 86.00 266 GLU A CA 1
ATOM 2176 C C . GLU A 1 266 ? -25.477 1.148 13.133 1.00 86.00 266 GLU A C 1
ATOM 2178 O O . GLU A 1 266 ? -25.460 -0.075 12.995 1.00 86.00 266 GLU A O 1
ATOM 2183 N N . GLN A 1 267 ? -26.510 1.892 12.738 1.00 86.56 267 GLN A N 1
ATOM 2184 C CA . GLN A 1 267 ? -27.660 1.330 12.046 1.00 86.56 267 GLN A CA 1
ATOM 2185 C C . GLN A 1 267 ? -27.263 0.807 10.660 1.00 86.56 267 GLN A C 1
ATOM 2187 O O . GLN A 1 267 ? -27.594 -0.329 10.327 1.00 86.56 267 GLN A O 1
ATOM 2192 N N . LEU A 1 268 ? -26.482 1.581 9.904 1.00 81.06 268 LEU A N 1
ATOM 2193 C CA . LEU A 1 268 ? -25.976 1.167 8.595 1.00 81.06 268 LEU A CA 1
ATOM 2194 C C . LEU A 1 268 ? -25.040 -0.041 8.681 1.00 81.06 268 LEU A C 1
ATOM 2196 O O . LEU A 1 268 ? -25.106 -0.935 7.842 1.00 81.06 268 LEU A O 1
ATOM 2200 N N . HIS A 1 269 ? -24.211 -0.125 9.720 1.00 81.38 269 HIS A N 1
ATOM 2201 C CA . HIS A 1 269 ? -23.389 -1.306 9.966 1.00 81.38 269 HIS A CA 1
ATOM 2202 C C . HIS A 1 269 ? -24.236 -2.567 10.176 1.00 81.38 269 HIS A C 1
ATOM 2204 O O . HIS A 1 269 ? -23.968 -3.586 9.544 1.00 81.38 269 HIS A O 1
ATOM 2210 N N . LYS A 1 270 ? -25.297 -2.487 10.990 1.00 84.44 270 LYS A N 1
ATOM 2211 C CA . LYS A 1 270 ? -26.220 -3.614 11.195 1.00 84.44 270 LYS A CA 1
ATOM 2212 C C . LYS A 1 270 ? -26.903 -4.039 9.900 1.00 84.44 270 LYS A C 1
ATOM 2214 O O . LYS A 1 270 ? -27.095 -5.227 9.684 1.00 84.44 270 LYS A O 1
ATOM 2219 N N . GLU A 1 271 ? -27.279 -3.088 9.053 1.00 79.94 271 GLU A N 1
ATOM 2220 C CA . GLU A 1 271 ? -27.900 -3.373 7.756 1.00 79.94 271 GLU A CA 1
ATOM 2221 C C . GLU A 1 271 ? -26.926 -4.097 6.814 1.00 79.94 271 GLU A C 1
ATOM 2223 O O . GLU A 1 271 ? -27.294 -5.103 6.211 1.00 79.94 271 GLU A O 1
ATOM 2228 N N . LEU A 1 272 ? -25.661 -3.667 6.775 1.00 70.56 272 LEU A N 1
ATOM 2229 C CA . LEU A 1 272 ? -24.607 -4.322 5.992 1.00 70.56 272 LEU A CA 1
ATOM 2230 C C . LEU A 1 272 ? -24.292 -5.749 6.466 1.00 70.56 272 LEU A C 1
ATOM 2232 O O . LEU A 1 272 ? -23.929 -6.586 5.640 1.00 70.56 272 LEU A O 1
ATOM 2236 N N . ASP A 1 273 ? -24.421 -6.026 7.764 1.00 68.06 273 ASP A N 1
ATOM 2237 C CA . ASP A 1 273 ? -24.214 -7.367 8.326 1.00 68.06 273 ASP A CA 1
ATOM 2238 C C . ASP A 1 273 ? -25.404 -8.305 8.064 1.00 68.06 273 ASP A C 1
ATOM 2240 O O . ASP A 1 273 ? -25.234 -9.520 7.997 1.00 68.06 273 ASP A O 1
ATOM 2244 N N . ILE A 1 274 ? -26.617 -7.762 7.900 1.00 58.16 274 ILE A N 1
ATOM 2245 C CA . ILE A 1 274 ? -27.829 -8.545 7.604 1.00 58.16 274 ILE A CA 1
ATOM 2246 C C . ILE A 1 274 ? -27.871 -8.984 6.130 1.00 58.16 274 ILE A C 1
ATOM 2248 O O . ILE A 1 274 ? -28.414 -10.047 5.824 1.00 58.16 274 ILE A O 1
ATOM 2252 N N . GLU A 1 275 ? -27.299 -8.200 5.214 1.00 45.84 275 GLU A N 1
ATOM 2253 C CA . GLU A 1 275 ? -27.305 -8.503 3.774 1.00 45.84 275 GLU A CA 1
ATOM 2254 C C . GLU A 1 275 ? -26.240 -9.522 3.335 1.00 45.84 275 GLU A C 1
ATOM 2256 O O . GLU A 1 275 ? -26.344 -10.084 2.241 1.00 45.84 275 GLU A O 1
ATOM 2261 N N . LEU A 1 276 ? -25.238 -9.813 4.170 1.00 41.66 276 LEU A N 1
ATOM 2262 C CA . LEU A 1 276 ? -24.162 -10.741 3.827 1.00 41.66 276 LEU A CA 1
ATOM 2263 C C . LEU A 1 276 ? -24.403 -12.115 4.476 1.00 41.66 276 LEU A C 1
ATOM 2265 O O . LEU A 1 276 ? -24.407 -12.233 5.703 1.00 41.66 276 LEU A O 1
ATOM 2269 N N . PRO A 1 277 ? -24.607 -13.193 3.692 1.00 35.44 277 PRO A N 1
ATOM 2270 C CA . PRO A 1 277 ? -24.756 -14.521 4.262 1.00 35.44 277 PRO A CA 1
ATOM 2271 C C . PRO A 1 277 ? -23.450 -14.922 4.946 1.00 35.44 277 PRO A C 1
ATOM 2273 O O . PRO A 1 277 ? -22.384 -14.875 4.337 1.00 35.44 277 PRO A O 1
ATOM 2276 N N . VAL A 1 278 ? -23.556 -15.373 6.198 1.00 42.47 278 VAL A N 1
ATOM 2277 C CA . VAL A 1 278 ? -22.475 -15.988 6.979 1.00 42.47 278 VAL A CA 1
ATOM 2278 C C . VAL A 1 278 ? -21.969 -17.235 6.241 1.00 42.47 278 VAL A C 1
ATOM 2280 O O . VAL A 1 278 ? -22.401 -18.359 6.508 1.00 42.47 278 VAL A O 1
ATOM 2283 N N . GLN A 1 279 ? -21.074 -17.069 5.269 1.00 39.34 279 GLN A N 1
ATOM 2284 C CA . GLN A 1 279 ? -20.409 -18.181 4.600 1.00 39.34 279 GLN A CA 1
ATOM 2285 C C . GLN A 1 279 ? -19.215 -18.627 5.439 1.00 39.34 279 GLN A C 1
ATOM 2287 O O . GLN A 1 279 ? -18.051 -18.355 5.169 1.00 39.34 279 GLN A O 1
ATOM 2292 N N . ASN A 1 280 ? -19.548 -19.411 6.464 1.00 43.47 280 ASN A N 1
ATOM 2293 C CA . ASN A 1 280 ? -18.647 -20.393 7.043 1.00 43.47 280 ASN A CA 1
ATOM 2294 C C . ASN A 1 280 ? -18.150 -21.340 5.940 1.00 43.47 280 ASN A C 1
ATOM 2296 O O . ASN A 1 280 ? -18.867 -22.269 5.565 1.00 43.47 280 ASN A O 1
ATOM 2300 N N . LYS A 1 281 ? -16.932 -21.107 5.442 1.00 40.31 281 LYS A N 1
ATOM 2301 C CA . LYS A 1 281 ? -15.973 -22.117 4.956 1.00 40.31 281 LYS A CA 1
ATOM 2302 C C . LYS A 1 281 ? -14.635 -21.429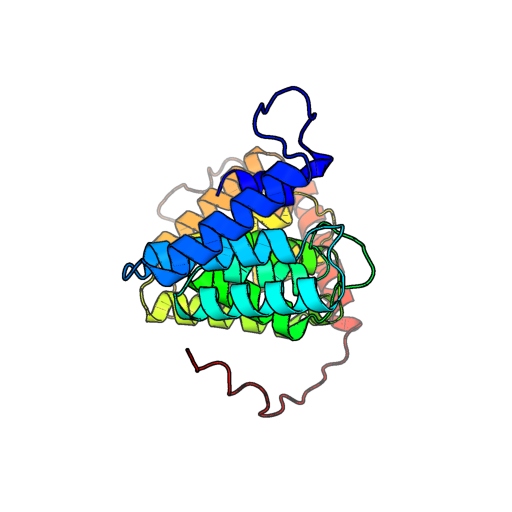 4.666 1.00 40.31 281 LYS A C 1
ATOM 2304 O O . LYS A 1 281 ? -14.338 -21.041 3.543 1.00 40.31 281 LYS A O 1
ATOM 2309 N N . MET A 1 282 ? -13.827 -21.271 5.713 1.00 38.22 282 MET A N 1
ATOM 2310 C CA . MET A 1 282 ? -12.401 -20.987 5.559 1.00 38.22 282 MET A CA 1
ATOM 2311 C C . MET A 1 282 ? -11.714 -22.245 5.016 1.00 38.22 282 MET A C 1
ATOM 2313 O O . MET A 1 282 ? -11.410 -23.164 5.775 1.00 38.22 282 MET A O 1
ATOM 2317 N N . ASP A 1 283 ? -11.498 -22.290 3.703 1.00 39.28 283 ASP A N 1
ATOM 2318 C CA . ASP A 1 283 ? -10.622 -23.278 3.078 1.00 39.28 283 ASP A CA 1
ATOM 2319 C C . ASP A 1 283 ? -9.153 -22.973 3.413 1.00 39.28 283 ASP A C 1
ATOM 2321 O O . ASP A 1 283 ? -8.718 -21.821 3.457 1.00 39.28 283 ASP A O 1
ATOM 2325 N N . GLU A 1 284 ? -8.360 -24.033 3.590 1.00 40.78 284 GLU A N 1
ATOM 2326 C CA . GLU A 1 284 ? -6.917 -24.056 3.891 1.00 40.78 284 GLU A CA 1
ATOM 2327 C C . GLU A 1 284 ? -6.007 -23.361 2.849 1.00 40.78 284 GLU A C 1
ATOM 2329 O O . GLU A 1 284 ? -4.781 -23.482 2.896 1.00 40.78 284 GLU A O 1
ATOM 2334 N N . LYS A 1 285 ? -6.575 -22.601 1.910 1.00 41.25 285 LYS A N 1
ATOM 2335 C CA . LYS A 1 285 ? -5.906 -22.046 0.728 1.00 41.25 285 LYS A CA 1
ATOM 2336 C C . LYS A 1 285 ? -4.961 -20.871 1.013 1.00 41.25 285 LYS A C 1
ATOM 2338 O O . LYS A 1 285 ? -4.237 -20.453 0.118 1.00 41.25 285 LYS A O 1
ATOM 2343 N N . TYR A 1 286 ? -4.928 -20.357 2.244 1.00 45.59 286 TYR A N 1
ATOM 2344 C CA . TYR A 1 286 ? -4.226 -19.108 2.578 1.00 45.59 286 TYR A CA 1
ATOM 2345 C C . TYR A 1 286 ? -2.991 -19.285 3.477 1.00 45.59 286 TYR A C 1
ATOM 2347 O O . TYR A 1 286 ? -2.439 -18.307 3.975 1.00 45.59 286 TYR A O 1
ATOM 2355 N N . LYS A 1 287 ? -2.502 -20.522 3.663 1.00 39.97 287 LYS A N 1
ATOM 2356 C CA . LYS A 1 287 ? -1.255 -20.801 4.409 1.00 39.97 287 LYS A CA 1
ATOM 2357 C C . LYS A 1 287 ? 0.037 -20.447 3.653 1.00 39.97 287 LYS A C 1
ATOM 2359 O O . LYS A 1 287 ? 1.113 -20.558 4.229 1.00 39.97 287 LYS A O 1
ATOM 2364 N N . THR A 1 288 ? -0.028 -20.000 2.401 1.00 38.69 288 THR A N 1
ATOM 2365 C CA . THR A 1 288 ? 1.156 -19.737 1.564 1.00 38.69 288 THR A CA 1
ATOM 2366 C C . THR A 1 288 ? 1.268 -18.272 1.161 1.00 38.69 288 THR A C 1
ATOM 2368 O O . THR A 1 288 ? 1.103 -17.927 -0.001 1.00 38.69 288 THR A O 1
ATOM 2371 N N . PHE A 1 289 ? 1.603 -17.408 2.117 1.00 41.16 289 PHE A N 1
ATOM 2372 C CA . PHE A 1 289 ? 2.212 -16.100 1.827 1.00 41.16 289 PHE A CA 1
ATOM 2373 C C . PHE A 1 289 ? 3.483 -15.880 2.663 1.00 41.16 289 PHE A C 1
ATOM 2375 O O . PHE A 1 289 ? 3.786 -14.773 3.096 1.00 41.16 289 PHE A O 1
ATOM 2382 N N . SER A 1 290 ? 4.246 -16.955 2.893 1.00 36.72 290 SER A N 1
ATOM 2383 C CA . SER A 1 290 ? 5.581 -16.902 3.497 1.00 36.72 290 SER A CA 1
ATOM 2384 C C . SER A 1 290 ? 6.642 -17.431 2.531 1.00 36.72 290 SER A C 1
ATOM 2386 O O . SER A 1 290 ? 7.234 -18.478 2.776 1.00 36.72 290 SER A O 1
ATOM 2388 N N . VAL A 1 291 ? 6.880 -16.734 1.424 1.00 33.44 291 VAL A N 1
ATOM 2389 C CA . VAL A 1 291 ? 8.163 -16.825 0.715 1.00 33.44 291 VAL A CA 1
ATOM 2390 C C . VAL A 1 291 ? 8.457 -15.455 0.118 1.00 33.44 291 VAL A C 1
ATOM 2392 O O . VAL A 1 291 ? 7.855 -15.088 -0.886 1.00 33.44 291 VAL A O 1
ATOM 2395 N N . LEU A 1 292 ? 9.318 -14.702 0.801 1.00 33.31 292 LEU A N 1
ATOM 2396 C CA . LEU A 1 292 ? 10.452 -13.931 0.278 1.00 33.31 292 LEU A CA 1
ATOM 2397 C C . LEU A 1 292 ? 11.217 -13.348 1.472 1.00 33.31 292 LEU A C 1
ATOM 2399 O O . LEU A 1 292 ? 10.577 -12.670 2.307 1.00 33.31 292 LEU A O 1
#